Protein AF-A0A822F154-F1 (afdb_monomer)

Radius of gyration: 60.79 Å; Cα contacts (8 Å, |Δi|>4): 20; chains: 1; bounding box: 133×65×175 Å

pLDDT: mean 83.1, std 14.73, range [40.53, 97.94]

Structure (mmCIF, N/CA/C/O backbone):
data_AF-A0A822F154-F1
#
_entry.id   AF-A0A822F154-F1
#
loop_
_atom_site.group_PDB
_atom_site.id
_atom_site.type_symbol
_atom_site.label_atom_id
_atom_site.label_alt_id
_atom_site.label_comp_id
_atom_site.label_asym_id
_atom_site.label_entity_id
_atom_site.label_seq_id
_atom_site.pdbx_PDB_ins_code
_atom_site.Cartn_x
_atom_site.Cartn_y
_atom_site.Cartn_z
_atom_site.occupancy
_atom_site.B_iso_or_equiv
_atom_site.auth_seq_id
_atom_site.auth_comp_id
_atom_site.auth_asym_id
_atom_site.auth_atom_id
_atom_site.pdbx_PDB_model_num
ATOM 1 N N . LEU A 1 1 ? -43.185 -22.401 111.621 1.00 41.81 1 LEU A N 1
ATOM 2 C CA . LEU A 1 1 ? -41.982 -22.394 110.762 1.00 41.81 1 LEU A CA 1
ATOM 3 C C . LEU A 1 1 ? -42.394 -22.780 109.352 1.00 41.81 1 LEU A C 1
ATOM 5 O O . LEU A 1 1 ? -42.512 -23.960 109.103 1.00 41.81 1 LEU A O 1
ATOM 9 N N . PHE A 1 2 ? -42.690 -21.801 108.500 1.00 40.53 2 PHE A N 1
ATOM 10 C CA . PHE A 1 2 ? -42.371 -21.787 107.066 1.00 40.53 2 PHE A CA 1
ATOM 11 C C . PHE A 1 2 ? -42.599 -20.345 106.608 1.00 40.53 2 PHE A C 1
ATOM 13 O O . PHE A 1 2 ? -43.689 -19.941 106.223 1.00 40.53 2 PHE A O 1
ATOM 20 N N . SER A 1 3 ? -41.552 -19.538 106.777 1.00 43.94 3 SER A N 1
ATOM 21 C CA . SER A 1 3 ? -41.406 -18.275 106.066 1.00 43.94 3 SER A CA 1
ATOM 22 C C . SER A 1 3 ? -41.217 -18.616 104.593 1.00 43.94 3 SER A C 1
ATOM 24 O O . SER A 1 3 ? -40.256 -19.313 104.272 1.00 43.94 3 SER A O 1
ATOM 26 N N . HIS A 1 4 ? -42.108 -18.163 103.715 1.00 43.75 4 HIS A N 1
ATOM 27 C CA . HIS A 1 4 ? -41.813 -17.981 102.294 1.00 43.75 4 HIS A CA 1
ATOM 28 C C . HIS A 1 4 ? -42.331 -16.605 101.883 1.00 43.75 4 HIS A C 1
ATOM 30 O O . HIS A 1 4 ? -43.453 -16.441 101.424 1.00 43.75 4 HIS A O 1
ATOM 36 N N . ASN A 1 5 ? -41.485 -15.611 102.157 1.00 40.62 5 ASN A N 1
ATOM 37 C CA . ASN A 1 5 ? -41.241 -14.434 101.334 1.00 40.62 5 ASN A CA 1
ATOM 38 C C . ASN A 1 5 ? -42.419 -13.976 100.463 1.00 40.62 5 ASN A C 1
ATOM 40 O O . ASN A 1 5 ? -42.553 -14.394 99.314 1.00 40.62 5 ASN A O 1
ATOM 44 N N . ASN A 1 6 ? -43.159 -12.992 100.982 1.00 48.34 6 ASN A N 1
ATOM 45 C CA . ASN A 1 6 ? -43.811 -11.960 100.180 1.00 48.34 6 ASN A CA 1
ATOM 46 C C . ASN A 1 6 ? -42.746 -11.255 99.320 1.00 48.34 6 ASN A C 1
ATOM 48 O O . ASN A 1 6 ? -42.279 -10.159 99.626 1.00 48.34 6 ASN A O 1
ATOM 52 N N . LYS A 1 7 ? -42.319 -11.893 98.232 1.00 48.47 7 LYS A N 1
ATOM 53 C CA . LYS A 1 7 ? -41.809 -11.154 97.090 1.00 48.47 7 LYS A CA 1
ATOM 54 C C . LYS A 1 7 ? -43.055 -10.561 96.455 1.00 48.47 7 LYS A C 1
ATOM 56 O O . LYS A 1 7 ? -43.806 -11.278 95.803 1.00 48.47 7 LYS A O 1
ATOM 61 N N . ASN A 1 8 ? -43.297 -9.276 96.709 1.00 53.81 8 ASN A N 1
ATOM 62 C CA . ASN A 1 8 ? -44.158 -8.456 95.866 1.00 53.81 8 ASN A CA 1
ATOM 63 C C . ASN A 1 8 ? -43.606 -8.555 94.441 1.00 53.81 8 ASN A C 1
ATOM 65 O O . ASN A 1 8 ? -42.758 -7.765 94.028 1.00 53.81 8 ASN A O 1
ATOM 69 N N . TYR A 1 9 ? -44.035 -9.574 93.705 1.00 57.22 9 TYR A N 1
ATOM 70 C CA . TYR A 1 9 ? -43.868 -9.621 92.272 1.00 57.22 9 TYR A CA 1
ATOM 71 C C . TYR A 1 9 ? -44.869 -8.608 91.735 1.00 57.22 9 TYR A C 1
ATOM 73 O O . TYR A 1 9 ? -46.034 -8.925 91.515 1.00 57.22 9 TYR A O 1
ATOM 81 N N . SER A 1 10 ? -44.423 -7.353 91.627 1.00 62.72 10 SER A N 1
ATOM 82 C CA . SER A 1 10 ? -45.129 -6.338 90.855 1.00 62.72 10 SER A CA 1
ATOM 83 C C . SER A 1 10 ? -45.385 -6.945 89.483 1.00 62.72 10 SER A C 1
ATOM 85 O O . SER A 1 10 ? -44.436 -7.252 88.759 1.00 62.72 10 SER A O 1
ATOM 87 N N . LEU A 1 11 ? -46.654 -7.193 89.164 1.00 68.31 11 LEU A N 1
ATOM 88 C CA . LEU A 1 11 ? -47.032 -7.681 87.847 1.00 68.31 11 LEU A CA 1
ATOM 89 C C . LEU A 1 11 ? -46.533 -6.652 86.829 1.00 68.31 11 LEU A C 1
ATOM 91 O O . LEU A 1 11 ? -46.903 -5.482 86.898 1.00 68.31 11 LEU A O 1
ATOM 95 N N . TYR A 1 12 ? -45.657 -7.090 85.920 1.00 70.81 12 TYR A N 1
ATOM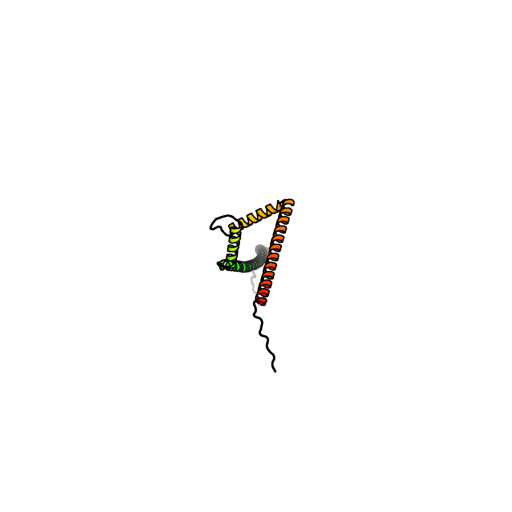 96 C CA . TYR A 1 12 ? -45.084 -6.238 84.870 1.00 70.81 12 TYR A CA 1
ATOM 97 C C . TYR A 1 12 ? -46.163 -5.637 83.959 1.00 70.81 12 TYR A C 1
ATOM 99 O O . TYR A 1 12 ? -45.962 -4.570 83.391 1.00 70.81 12 TYR A O 1
ATOM 107 N N . PHE A 1 13 ? -47.318 -6.300 83.868 1.00 74.31 13 PHE A N 1
ATOM 108 C CA . PHE A 1 13 ? -48.482 -5.852 83.119 1.00 74.31 13 PHE A CA 1
ATOM 109 C C . PHE A 1 13 ? -49.684 -5.749 84.057 1.00 74.31 13 PHE A C 1
ATOM 111 O O . PHE A 1 13 ? -50.029 -6.702 84.755 1.00 74.31 13 PHE A O 1
ATOM 118 N N . THR A 1 14 ? -50.311 -4.578 84.085 1.00 81.69 14 THR A N 1
ATOM 119 C CA . THR A 1 14 ? -51.490 -4.262 84.907 1.00 81.69 14 THR A CA 1
ATOM 120 C C . THR A 1 14 ? -52.766 -4.211 84.068 1.00 81.69 14 THR A C 1
ATOM 122 O O . THR A 1 14 ? -53.859 -4.403 84.597 1.00 81.69 14 THR A O 1
ATOM 125 N N . LYS A 1 15 ? -52.633 -3.969 82.757 1.00 79.88 15 LYS A N 1
ATOM 126 C CA . LYS A 1 15 ? -53.718 -4.008 81.773 1.00 79.88 15 LYS A CA 1
ATOM 127 C C . LYS A 1 15 ? -53.311 -4.899 80.596 1.00 79.88 15 LYS A C 1
ATOM 129 O O . LYS A 1 15 ? -52.166 -4.806 80.158 1.00 79.88 15 LYS A O 1
ATOM 134 N N . PRO A 1 16 ? -54.227 -5.717 80.053 1.00 76.06 16 PRO A N 1
ATOM 135 C CA . PRO A 1 16 ? -53.924 -6.609 78.931 1.00 76.06 16 PRO A CA 1
ATOM 136 C C . PRO A 1 16 ? -53.490 -5.864 77.652 1.00 76.06 16 PRO A C 1
ATOM 138 O O . PRO A 1 16 ? -52.750 -6.422 76.852 1.00 76.06 16 PRO A O 1
ATOM 141 N N . GLU A 1 17 ? -53.883 -4.598 77.493 1.00 83.06 17 GLU A N 1
ATOM 142 C CA . GLU A 1 17 ? -53.553 -3.738 76.341 1.00 83.06 17 GLU A CA 1
ATOM 143 C C . GLU A 1 17 ? -52.055 -3.381 76.257 1.00 83.06 17 GLU A C 1
ATOM 145 O O . GLU A 1 17 ? -51.510 -3.256 75.167 1.00 83.06 17 GLU A O 1
ATOM 150 N N . GLN A 1 18 ? -51.348 -3.323 77.393 1.00 86.31 18 GLN A N 1
ATOM 151 C CA . GLN A 1 18 ? -49.953 -2.859 77.461 1.00 86.31 18 GLN A CA 1
ATOM 152 C C . GLN A 1 18 ? -48.978 -3.719 76.648 1.00 86.31 18 GLN A C 1
ATOM 154 O O . GLN A 1 18 ? -47.980 -3.215 76.144 1.00 86.31 18 GLN A O 1
ATOM 159 N N . LEU A 1 19 ? -49.239 -5.023 76.533 1.00 86.12 19 LEU A N 1
ATOM 160 C CA . LEU A 1 19 ? -48.406 -5.917 75.730 1.00 86.12 19 LEU A CA 1
ATOM 161 C C . LEU A 1 19 ? -48.655 -5.719 74.230 1.00 86.12 19 LEU A C 1
ATOM 163 O O . LEU A 1 19 ? -47.715 -5.796 73.442 1.00 86.12 19 LEU A O 1
ATOM 167 N N . LEU A 1 20 ? -49.908 -5.458 73.850 1.00 87.62 20 LEU A N 1
ATOM 168 C CA . LEU A 1 20 ? -50.291 -5.215 72.463 1.00 87.62 20 LEU A CA 1
ATOM 169 C C . LEU A 1 20 ? -49.726 -3.879 71.971 1.00 87.62 20 LEU A C 1
ATOM 171 O O . LEU A 1 20 ? -49.198 -3.827 70.867 1.00 87.62 20 LEU A O 1
ATOM 175 N N . ASP A 1 21 ? -49.740 -2.843 72.811 1.00 87.56 21 ASP A N 1
ATOM 176 C CA . ASP A 1 21 ? -49.135 -1.542 72.502 1.00 87.56 21 ASP A CA 1
ATOM 177 C C . ASP A 1 21 ? -47.619 -1.664 72.279 1.00 87.56 21 ASP A C 1
ATOM 179 O O . ASP A 1 21 ? -47.088 -1.119 71.315 1.00 87.56 21 ASP A O 1
ATOM 183 N N . ILE A 1 22 ? -46.919 -2.445 73.115 1.00 87.00 22 ILE A N 1
ATOM 184 C CA . ILE A 1 22 ? -45.478 -2.711 72.951 1.00 87.00 22 ILE A CA 1
ATOM 185 C C . ILE A 1 22 ? -45.203 -3.496 71.663 1.00 87.00 22 ILE A C 1
ATOM 187 O O . ILE A 1 22 ? -44.224 -3.213 70.974 1.00 87.00 22 ILE A O 1
ATOM 191 N N . PHE A 1 23 ? -46.040 -4.484 71.330 1.00 88.38 23 PHE A N 1
ATOM 192 C CA . PHE A 1 23 ? -45.919 -5.222 70.071 1.00 88.38 23 PHE A CA 1
ATOM 193 C C . PHE A 1 23 ? -46.171 -4.324 68.862 1.00 88.38 23 PHE A C 1
ATOM 195 O O . PHE A 1 23 ? -45.410 -4.396 67.905 1.00 88.38 23 PHE A O 1
ATOM 202 N N . THR A 1 24 ? -47.168 -3.445 68.937 1.00 89.31 24 THR A N 1
ATOM 203 C CA . THR A 1 24 ? -47.500 -2.492 67.870 1.00 89.31 24 THR A CA 1
ATOM 204 C C . THR A 1 24 ? -46.367 -1.481 67.680 1.00 89.31 24 THR A C 1
ATOM 206 O O . THR A 1 24 ? -45.918 -1.271 66.563 1.00 89.31 24 THR A O 1
ATOM 209 N N . GLU A 1 25 ? -45.799 -0.932 68.761 1.00 90.69 25 GLU A N 1
ATOM 210 C CA . GLU A 1 25 ? -44.637 -0.032 68.679 1.00 90.69 25 GLU A CA 1
ATOM 211 C C . GLU A 1 25 ? -43.385 -0.751 68.134 1.00 90.69 25 GLU A C 1
ATOM 213 O O . GLU A 1 25 ? -42.558 -0.158 67.433 1.00 90.69 25 GLU A O 1
ATOM 218 N N . MET A 1 26 ? -43.220 -2.038 68.454 1.00 92.88 26 MET A N 1
ATOM 219 C CA . MET A 1 26 ? -42.147 -2.867 67.904 1.00 92.88 26 MET A CA 1
ATOM 220 C C . MET A 1 26 ? -42.369 -3.153 66.415 1.00 92.88 26 MET A C 1
ATOM 222 O O . MET A 1 26 ? -41.411 -3.134 65.640 1.00 92.88 26 MET A O 1
ATOM 226 N N . GLU A 1 27 ? -43.610 -3.395 66.003 1.00 91.38 27 GLU A N 1
ATOM 227 C CA . GLU A 1 27 ? -44.008 -3.607 64.612 1.00 91.38 27 GLU A CA 1
ATOM 228 C C . GLU A 1 27 ? -43.794 -2.332 63.786 1.00 91.38 27 GLU A C 1
ATOM 230 O O . GLU A 1 27 ? -43.062 -2.373 62.795 1.00 91.38 27 GLU A O 1
ATOM 235 N N . ASP A 1 28 ? -44.260 -1.182 64.281 1.00 92.00 28 ASP A N 1
ATOM 236 C CA . ASP A 1 28 ? -44.070 0.144 63.679 1.00 92.00 28 ASP A CA 1
ATOM 237 C C . ASP A 1 28 ? -42.589 0.485 63.441 1.00 92.00 28 ASP A C 1
ATOM 239 O O . ASP A 1 28 ? -42.250 1.207 62.502 1.00 92.00 28 ASP A O 1
ATOM 243 N N . LYS A 1 29 ? -41.676 -0.025 64.278 1.00 90.12 29 LYS A N 1
ATOM 244 C CA . LYS A 1 29 ? -40.225 0.196 64.131 1.00 90.12 29 LYS A CA 1
ATOM 245 C C . LYS A 1 29 ? -39.524 -0.872 63.297 1.00 90.12 29 LYS A C 1
ATOM 247 O O . LYS A 1 29 ? -38.539 -0.564 62.624 1.00 90.12 29 LYS A O 1
ATOM 252 N N . SER A 1 30 ? -39.965 -2.123 63.369 1.00 90.94 30 SER A N 1
ATOM 253 C CA . SER A 1 30 ? -39.276 -3.249 62.730 1.00 90.94 30 SER A CA 1
ATOM 254 C C . SER A 1 30 ? -39.652 -3.408 61.260 1.00 90.94 30 SER A C 1
ATOM 256 O O . SER A 1 30 ? -38.754 -3.625 60.445 1.00 90.94 30 SER A O 1
ATOM 258 N N . LEU A 1 31 ? -40.925 -3.227 60.893 1.00 94.12 31 LEU A N 1
ATOM 259 C CA . LEU A 1 31 ? -41.387 -3.390 59.512 1.00 94.12 31 LEU A CA 1
ATOM 260 C C . LEU A 1 31 ? -40.682 -2.426 58.538 1.00 94.12 31 LEU A C 1
ATOM 262 O O . LEU A 1 31 ? -40.096 -2.900 57.562 1.00 94.12 31 LEU A O 1
ATOM 266 N N . PRO A 1 32 ? -40.596 -1.108 58.824 1.00 94.69 32 PRO A N 1
ATOM 267 C CA . PRO A 1 32 ? -39.913 -0.169 57.931 1.00 94.69 32 PRO A CA 1
ATOM 268 C C . PRO A 1 32 ? -38.411 -0.444 57.807 1.00 94.69 32 PRO A C 1
ATOM 270 O O . PRO A 1 32 ? -37.791 -0.123 56.793 1.00 94.69 32 PRO A O 1
ATOM 273 N N . LEU A 1 33 ? -37.795 -1.038 58.838 1.00 95.50 33 LEU A N 1
ATOM 274 C CA . LEU A 1 33 ? -36.391 -1.437 58.791 1.00 95.50 33 LEU A CA 1
ATOM 275 C C . LEU A 1 33 ? -36.189 -2.623 57.841 1.00 95.50 33 LEU A C 1
ATOM 277 O O . LEU A 1 33 ? -35.231 -2.618 57.063 1.00 95.50 33 LEU A O 1
ATOM 281 N N . VAL A 1 34 ? -37.099 -3.604 57.868 1.00 95.81 34 VAL A N 1
ATOM 282 C CA . VAL A 1 34 ? -37.097 -4.727 56.922 1.00 95.81 34 VAL A CA 1
ATOM 283 C C . VAL A 1 34 ? -37.268 -4.208 55.497 1.00 95.81 34 VAL A C 1
ATOM 285 O O . VAL A 1 34 ? -36.422 -4.506 54.654 1.00 95.81 34 VAL A O 1
ATOM 288 N N . GLU A 1 35 ? -38.265 -3.359 55.246 1.00 94.69 35 GLU A N 1
ATOM 289 C CA . GLU A 1 35 ? -38.501 -2.757 53.926 1.00 94.69 35 GLU A CA 1
ATOM 290 C C . GLU A 1 35 ? -37.282 -1.970 53.432 1.00 94.69 35 GLU A C 1
ATOM 292 O O . GLU A 1 35 ? -36.827 -2.151 52.302 1.00 94.69 35 GLU A O 1
ATOM 297 N N . LYS A 1 36 ? -36.677 -1.147 54.297 1.00 95.38 36 LYS A N 1
ATOM 298 C CA . LYS A 1 36 ? -35.475 -0.382 53.950 1.00 95.38 36 LYS A CA 1
ATOM 299 C C . LYS A 1 36 ? -34.281 -1.286 53.644 1.00 95.38 36 LYS A C 1
ATOM 301 O O . LYS A 1 36 ? -33.512 -0.980 52.731 1.00 95.38 36 LYS A O 1
ATOM 306 N N . SER A 1 37 ? -34.101 -2.373 54.395 1.00 95.56 37 SER A N 1
ATOM 307 C CA . SER A 1 37 ? -33.017 -3.329 54.145 1.00 95.56 37 SER A CA 1
ATOM 308 C C . SER A 1 37 ? -33.201 -4.069 52.817 1.00 95.56 37 SER A C 1
ATOM 310 O O . SER A 1 37 ? -32.238 -4.181 52.061 1.00 95.56 37 SER A O 1
ATOM 312 N N . GLN A 1 38 ? -34.432 -4.467 52.481 1.00 96.25 38 GLN A N 1
ATOM 313 C CA . GLN A 1 38 ? -34.764 -5.085 51.195 1.00 96.25 38 GLN A CA 1
ATOM 314 C C . GLN A 1 38 ? -34.540 -4.108 50.040 1.00 96.25 38 GLN A C 1
ATOM 316 O O . GLN A 1 38 ? -33.805 -4.422 49.109 1.00 96.25 38 GLN A O 1
ATOM 321 N N . TYR A 1 39 ? -35.059 -2.884 50.151 1.00 97.00 39 TYR A N 1
ATOM 322 C CA . TYR A 1 39 ? -34.847 -1.832 49.158 1.00 97.00 39 TYR A CA 1
ATOM 323 C C . TYR A 1 39 ? -33.357 -1.536 48.930 1.00 97.00 39 TYR A C 1
ATOM 325 O O . TYR A 1 39 ? -32.901 -1.392 47.796 1.00 97.00 39 TYR A O 1
ATOM 333 N N . THR A 1 40 ? -32.568 -1.481 50.008 1.00 95.69 40 THR A N 1
ATOM 334 C CA . THR A 1 40 ? -31.116 -1.270 49.907 1.00 95.69 40 THR A CA 1
ATOM 335 C C . THR A 1 40 ? -30.424 -2.459 49.235 1.00 95.69 40 THR A C 1
ATOM 337 O O . THR A 1 40 ? -29.529 -2.247 48.419 1.00 95.69 40 THR A O 1
ATOM 340 N N . SER A 1 41 ? -30.856 -3.691 49.525 1.00 96.62 41 SER A N 1
ATOM 341 C CA . SER A 1 41 ? -30.362 -4.901 48.857 1.00 96.62 41 SER A CA 1
ATOM 342 C C . SER A 1 41 ? -30.639 -4.865 47.354 1.00 96.62 41 SER A C 1
ATOM 344 O O . SER A 1 41 ? -29.727 -5.076 46.565 1.00 96.62 41 SER A O 1
ATOM 346 N N . GLU A 1 42 ? -31.854 -4.505 46.939 1.00 96.94 42 GLU A N 1
ATOM 347 C CA . GLU A 1 42 ? -32.203 -4.406 45.517 1.00 96.94 42 GLU A CA 1
ATOM 348 C C . GLU A 1 42 ? -31.379 -3.342 44.780 1.00 96.94 42 GLU A C 1
ATOM 350 O O . GLU A 1 42 ? -31.011 -3.522 43.617 1.00 96.94 42 GLU A O 1
ATOM 355 N N . ILE A 1 43 ? -31.087 -2.211 45.433 1.00 97.31 43 ILE A N 1
ATOM 356 C CA . ILE A 1 43 ? -30.193 -1.194 44.866 1.00 97.31 43 ILE A CA 1
ATOM 357 C C . ILE A 1 43 ? -28.781 -1.755 44.711 1.00 97.31 43 ILE A C 1
ATOM 359 O O . ILE A 1 43 ? -28.165 -1.549 43.666 1.00 97.31 43 ILE A O 1
ATOM 363 N N . LEU A 1 44 ? -28.269 -2.453 45.726 1.00 97.81 44 LEU A N 1
ATOM 364 C CA . LEU A 1 44 ? -26.945 -3.068 45.668 1.00 97.81 44 LEU A CA 1
ATOM 365 C C . LEU A 1 44 ? -26.849 -4.076 44.520 1.00 97.81 44 LEU A C 1
ATOM 367 O O . LEU A 1 44 ? -25.882 -4.020 43.763 1.00 97.81 44 LEU A O 1
ATOM 371 N N . ASP A 1 45 ? -27.870 -4.908 44.320 1.00 97.38 45 ASP A N 1
ATOM 372 C CA . ASP A 1 45 ? -27.916 -5.872 43.217 1.00 97.38 45 ASP A CA 1
ATOM 373 C C . ASP A 1 45 ? -27.918 -5.173 41.848 1.00 97.38 45 ASP A C 1
ATOM 375 O O . ASP A 1 45 ? -27.184 -5.566 40.936 1.00 97.38 45 ASP A O 1
ATOM 379 N N . LYS A 1 46 ? -28.674 -4.075 41.704 1.00 97.19 46 LYS A N 1
ATOM 380 C CA . LYS A 1 46 ? -28.667 -3.250 40.482 1.00 97.19 46 LYS A CA 1
ATOM 381 C C . LYS A 1 46 ? -27.297 -2.625 40.223 1.00 97.19 46 LYS A C 1
ATOM 383 O O . LYS A 1 46 ? -26.820 -2.649 39.087 1.00 97.19 46 LYS A O 1
ATOM 388 N N . ILE A 1 47 ? -26.652 -2.084 41.257 1.00 97.50 47 ILE A N 1
ATOM 389 C CA . ILE A 1 47 ? -25.304 -1.510 41.150 1.00 97.50 47 ILE A CA 1
ATOM 390 C C . ILE A 1 47 ? -24.312 -2.597 40.737 1.00 97.50 47 ILE A C 1
ATOM 392 O O . ILE A 1 47 ? -23.545 -2.391 39.801 1.00 97.50 47 ILE A O 1
ATOM 396 N N . HIS A 1 48 ? -24.363 -3.768 41.371 1.00 97.94 48 HIS A N 1
ATOM 397 C CA . HIS A 1 48 ? -23.479 -4.884 41.054 1.00 97.94 48 HIS A CA 1
ATOM 398 C C . HIS A 1 48 ? -23.666 -5.366 39.611 1.00 97.94 48 HIS A C 1
ATOM 400 O O . HIS A 1 48 ? -22.690 -5.585 38.895 1.00 97.94 48 HIS A O 1
ATOM 406 N N . SER A 1 49 ? -24.914 -5.486 39.150 1.00 97.38 49 SER A N 1
ATOM 407 C CA . SER A 1 49 ? -25.205 -5.818 37.754 1.00 97.38 49 SER A CA 1
ATOM 408 C C . SER A 1 49 ? -24.668 -4.757 36.794 1.00 97.38 49 SER A C 1
ATOM 410 O O . SER A 1 49 ? -24.129 -5.109 35.749 1.00 97.38 49 SER A O 1
ATOM 412 N N . THR A 1 50 ? -24.792 -3.473 37.138 1.00 97.75 50 THR A N 1
ATOM 413 C CA . THR A 1 50 ? -24.296 -2.375 36.296 1.00 97.75 50 THR A CA 1
ATOM 414 C C . THR A 1 50 ? -22.775 -2.414 36.198 1.00 97.75 50 THR A C 1
ATOM 416 O O . THR A 1 50 ? -22.240 -2.363 35.098 1.00 97.75 50 THR A O 1
ATOM 419 N N . ILE A 1 51 ? -22.083 -2.588 37.328 1.00 97.56 51 ILE A N 1
ATOM 420 C CA . ILE A 1 51 ? -20.621 -2.719 37.375 1.00 97.56 51 ILE A CA 1
ATOM 421 C C . ILE A 1 51 ? -20.159 -3.903 36.526 1.00 97.56 51 ILE A C 1
ATOM 423 O O . ILE A 1 51 ? -19.243 -3.748 35.724 1.00 97.56 51 ILE A O 1
ATOM 427 N N . ASN A 1 52 ? -20.800 -5.0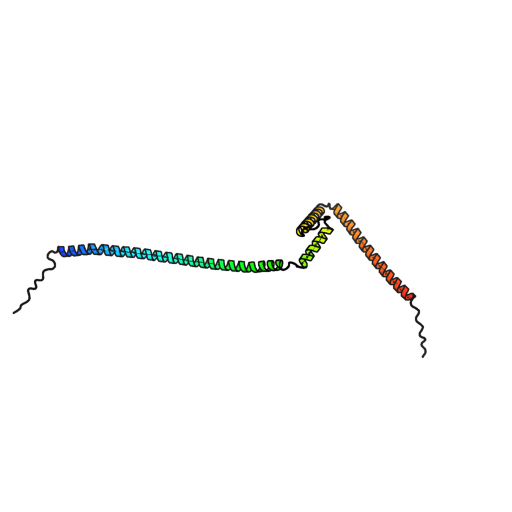65 36.662 1.00 97.69 52 ASN A N 1
ATOM 428 C CA . ASN A 1 52 ? -20.447 -6.242 35.872 1.00 97.69 52 ASN A CA 1
ATOM 429 C C . ASN A 1 52 ? -20.605 -5.986 34.371 1.00 97.69 52 ASN A C 1
ATOM 431 O O . ASN A 1 52 ? -19.694 -6.301 33.610 1.00 97.69 52 ASN A O 1
ATOM 435 N N . ASN A 1 53 ? -21.718 -5.376 33.957 1.00 97.62 53 ASN A N 1
ATOM 436 C CA . ASN A 1 53 ? -21.946 -5.038 32.554 1.00 97.62 53 ASN A CA 1
ATOM 437 C C . ASN A 1 53 ? -20.880 -4.058 32.044 1.00 97.62 53 ASN A C 1
ATOM 439 O O . ASN A 1 53 ? -20.259 -4.312 31.013 1.00 97.62 53 ASN A O 1
ATOM 443 N N . THR A 1 54 ? -20.582 -3.002 32.805 1.00 97.12 54 THR A N 1
ATOM 444 C CA . THR A 1 54 ? -19.531 -2.039 32.451 1.00 97.12 54 THR A CA 1
ATOM 445 C C . THR A 1 54 ? -18.158 -2.703 32.347 1.00 97.12 54 THR A C 1
ATOM 447 O O . THR A 1 54 ? -17.433 -2.433 31.398 1.00 97.12 54 THR A O 1
ATOM 450 N N . ILE A 1 55 ? -17.801 -3.612 33.260 1.00 97.50 55 ILE A N 1
ATOM 451 C CA . ILE A 1 55 ? -16.538 -4.364 33.180 1.00 97.50 55 ILE A CA 1
ATOM 452 C C . ILE A 1 55 ? -16.500 -5.219 31.909 1.00 97.50 55 ILE A C 1
ATOM 454 O O . ILE A 1 55 ? -15.472 -5.268 31.238 1.00 97.50 55 ILE A O 1
ATOM 458 N N . THR A 1 56 ? -17.599 -5.892 31.555 1.00 97.19 56 THR A N 1
ATOM 459 C CA . THR A 1 56 ? -17.642 -6.706 30.330 1.00 97.19 56 THR A CA 1
ATOM 460 C C . THR A 1 56 ? -17.519 -5.863 29.063 1.00 97.19 56 THR A C 1
ATOM 462 O O . THR A 1 56 ? -16.785 -6.253 28.158 1.00 97.19 56 THR A O 1
ATOM 465 N N . GLU A 1 57 ? -18.167 -4.697 29.015 1.00 97.56 57 GLU A N 1
ATOM 466 C CA . GLU A 1 57 ? -18.066 -3.750 27.898 1.00 97.56 57 GLU A CA 1
ATOM 467 C C . GLU A 1 57 ? -16.644 -3.192 27.779 1.00 97.56 57 GLU A C 1
ATOM 469 O O . GLU A 1 57 ? -16.049 -3.236 26.706 1.00 97.56 57 GLU A O 1
ATOM 474 N N . GLN A 1 58 ? -16.054 -2.765 28.897 1.00 96.25 58 GLN A N 1
ATOM 475 C CA . GLN A 1 58 ? -14.680 -2.264 28.936 1.00 96.25 58 GLN A CA 1
ATOM 476 C C . GLN A 1 58 ? -13.664 -3.327 28.514 1.00 96.25 58 GLN A C 1
ATOM 478 O O . GLN A 1 58 ? -12.757 -3.034 27.740 1.00 96.25 58 GLN A O 1
ATOM 483 N N . ASN A 1 59 ? -13.812 -4.571 28.977 1.00 96.88 59 ASN A N 1
ATOM 484 C CA . ASN A 1 59 ? -12.934 -5.664 28.560 1.00 96.88 59 ASN A CA 1
ATOM 485 C C . ASN A 1 59 ? -13.044 -5.926 27.052 1.00 96.88 59 ASN A C 1
ATOM 487 O O . ASN A 1 59 ? -12.024 -6.150 26.401 1.00 96.88 59 ASN A O 1
ATOM 491 N N . HIS A 1 60 ? -14.254 -5.848 26.491 1.00 97.31 60 HIS A N 1
ATOM 492 C CA . HIS A 1 60 ? -14.447 -5.959 25.050 1.00 97.31 60 HIS A CA 1
ATOM 493 C C . HIS A 1 60 ? -13.749 -4.809 24.302 1.00 97.31 60 HIS A C 1
ATOM 495 O O . HIS A 1 60 ? -13.076 -5.056 23.298 1.00 97.31 60 HIS A O 1
ATOM 501 N N . GLU A 1 61 ? -13.881 -3.564 24.761 1.00 97.31 61 GLU A N 1
ATOM 502 C CA . GLU A 1 61 ? -13.203 -2.416 24.143 1.00 97.31 61 GLU A CA 1
ATOM 503 C C . GLU A 1 61 ? -11.678 -2.560 24.189 1.00 97.31 61 GLU A C 1
ATOM 505 O O . GLU A 1 61 ? -11.009 -2.309 23.189 1.00 97.31 61 GLU A O 1
ATOM 510 N N . VAL A 1 62 ? -11.121 -3.023 25.311 1.00 97.31 62 VAL A N 1
ATOM 511 C CA . VAL A 1 62 ? -9.679 -3.284 25.446 1.00 97.31 62 VAL A CA 1
ATOM 512 C C . VAL A 1 62 ? -9.213 -4.339 24.443 1.00 97.31 62 VAL A C 1
ATOM 514 O O . VAL A 1 62 ? -8.185 -4.150 23.795 1.00 97.31 62 VAL A O 1
ATOM 517 N N . GLU A 1 63 ? -9.973 -5.421 24.264 1.00 97.44 63 GLU A N 1
ATOM 518 C CA . GLU A 1 63 ? -9.648 -6.465 23.287 1.00 97.44 63 GLU A CA 1
ATOM 519 C C . GLU A 1 63 ? -9.694 -5.931 21.844 1.00 97.44 63 GLU A C 1
ATOM 521 O O . GLU A 1 63 ? -8.795 -6.206 21.048 1.00 97.44 63 GLU A O 1
ATOM 526 N N . GLN A 1 64 ? -10.681 -5.090 21.514 1.00 97.00 64 GLN A N 1
ATOM 527 C CA . GLN A 1 64 ? -10.748 -4.430 20.205 1.00 97.00 64 GLN A CA 1
ATOM 528 C C . GLN A 1 64 ? -9.571 -3.477 19.972 1.00 97.00 64 GLN A C 1
ATOM 530 O O . GLN A 1 64 ? -8.994 -3.474 18.883 1.00 97.00 64 GLN A O 1
ATOM 535 N N . LEU A 1 65 ? -9.209 -2.674 20.974 1.00 97.50 65 LEU A N 1
ATOM 536 C CA . LEU A 1 65 ? -8.070 -1.761 20.888 1.00 97.50 65 LEU A CA 1
ATOM 537 C C . LEU A 1 65 ? -6.761 -2.527 20.697 1.00 97.50 65 LEU A C 1
ATOM 539 O O . LEU A 1 65 ? -5.934 -2.109 19.891 1.00 97.50 65 LEU A O 1
ATOM 543 N N . GLN A 1 66 ? -6.590 -3.667 21.370 1.00 97.50 66 GLN A N 1
ATOM 544 C CA . GLN A 1 66 ? -5.414 -4.514 21.183 1.00 97.50 66 GLN A CA 1
ATOM 545 C C . GLN A 1 66 ? -5.319 -5.031 19.741 1.00 97.50 66 GLN A C 1
ATOM 547 O O . GLN A 1 66 ? -4.268 -4.908 19.120 1.00 97.50 66 GLN A O 1
ATOM 552 N N . ILE A 1 67 ? -6.430 -5.510 19.170 1.00 97.19 67 ILE A N 1
ATOM 553 C CA . ILE A 1 67 ? -6.478 -5.943 17.764 1.00 97.19 67 ILE A CA 1
ATOM 554 C C . ILE A 1 67 ? -6.107 -4.792 16.817 1.00 97.19 67 ILE A C 1
ATOM 556 O O . ILE A 1 67 ? -5.374 -4.997 15.850 1.00 97.19 67 ILE A O 1
ATOM 560 N N . GLN A 1 68 ? -6.595 -3.576 17.075 1.00 97.50 68 GLN A N 1
ATOM 561 C CA . GLN A 1 68 ? -6.260 -2.406 16.257 1.00 97.50 68 GLN A CA 1
ATOM 562 C C . GLN A 1 68 ? -4.779 -2.030 16.353 1.00 97.50 68 GLN A C 1
ATOM 564 O O . GLN A 1 68 ? -4.183 -1.660 15.342 1.00 97.50 68 GLN A O 1
ATOM 569 N N . ILE A 1 69 ? -4.180 -2.127 17.543 1.00 97.38 69 ILE A N 1
ATOM 570 C CA . ILE A 1 69 ? -2.743 -1.908 17.736 1.00 97.38 69 ILE A CA 1
ATOM 571 C C . ILE A 1 69 ? -1.955 -2.920 16.907 1.00 97.38 69 ILE A C 1
ATOM 573 O O . ILE A 1 69 ? -1.110 -2.510 16.116 1.00 97.38 69 ILE A O 1
ATOM 577 N N . ASP A 1 70 ? -2.282 -4.208 17.012 1.00 97.38 70 ASP A N 1
ATOM 578 C CA . ASP A 1 70 ? -1.581 -5.270 16.285 1.00 97.38 70 ASP A CA 1
ATOM 579 C C . ASP A 1 70 ? -1.662 -5.054 14.759 1.00 97.38 70 ASP A C 1
ATOM 581 O O . ASP A 1 70 ? -0.663 -5.178 14.047 1.00 97.38 70 ASP A O 1
ATOM 585 N N . GLN A 1 71 ? -2.832 -4.644 14.254 1.00 96.69 71 GLN A N 1
ATOM 586 C CA . GLN A 1 71 ? -3.026 -4.291 12.842 1.00 96.69 71 GLN A CA 1
ATOM 587 C C . GLN A 1 71 ? -2.181 -3.085 12.416 1.00 96.69 71 GLN A C 1
ATOM 589 O O . GLN A 1 71 ? -1.564 -3.097 11.350 1.00 96.69 71 GLN A O 1
ATOM 594 N N . LEU A 1 72 ? -2.145 -2.025 13.228 1.00 96.38 72 LEU A N 1
ATOM 595 C CA . LEU A 1 72 ? -1.337 -0.842 12.937 1.00 96.38 72 LEU A CA 1
ATOM 596 C C . LEU A 1 72 ? 0.159 -1.163 12.972 1.00 96.38 72 LEU A C 1
ATOM 598 O O . LEU A 1 72 ? 0.899 -0.679 12.118 1.00 96.38 72 LEU A O 1
ATOM 602 N N . GLU A 1 73 ? 0.610 -1.995 13.908 1.00 97.00 73 GLU A N 1
ATOM 603 C CA . GLU A 1 73 ? 1.998 -2.452 13.965 1.00 97.00 73 GLU A CA 1
ATOM 604 C C . GLU A 1 73 ? 2.391 -3.255 12.721 1.00 97.00 73 GLU A C 1
ATOM 606 O O . GLU A 1 73 ? 3.496 -3.078 12.199 1.00 97.00 73 GLU A O 1
ATOM 611 N N . GLU A 1 74 ? 1.501 -4.113 12.215 1.00 95.94 74 GLU A N 1
ATOM 612 C CA . GLU A 1 74 ? 1.717 -4.847 10.966 1.00 95.94 74 GLU A CA 1
ATOM 613 C C . GLU A 1 74 ? 1.812 -3.896 9.763 1.00 95.94 74 GLU A C 1
ATOM 615 O O . GLU A 1 74 ? 2.747 -3.999 8.965 1.00 95.94 74 GLU A O 1
ATOM 620 N N . LEU A 1 75 ? 0.914 -2.911 9.671 1.00 95.31 75 LEU A N 1
ATOM 621 C CA . LEU A 1 75 ? 0.949 -1.894 8.615 1.00 95.31 75 LEU A CA 1
ATOM 622 C C . LEU A 1 75 ? 2.226 -1.047 8.664 1.00 95.31 75 LEU A C 1
ATOM 624 O O . LEU A 1 75 ? 2.820 -0.769 7.623 1.00 95.31 75 LEU A O 1
ATOM 628 N N . VAL A 1 76 ? 2.681 -0.662 9.858 1.00 94.38 76 VAL A N 1
ATOM 629 C CA . VAL A 1 76 ? 3.939 0.077 10.034 1.00 94.38 76 VAL A CA 1
ATOM 630 C C . VAL A 1 76 ? 5.130 -0.767 9.585 1.00 94.38 76 VAL A C 1
ATOM 632 O O . VAL A 1 76 ? 5.986 -0.262 8.860 1.00 94.38 76 VAL A O 1
ATOM 635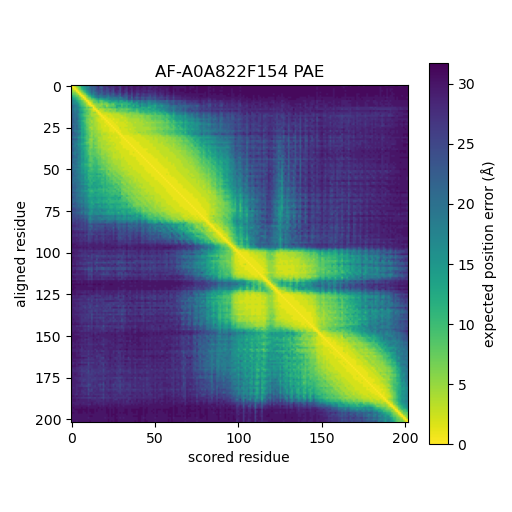 N N . LYS A 1 77 ? 5.186 -2.052 9.959 1.00 94.81 77 LYS A N 1
ATOM 636 C CA . LYS A 1 77 ? 6.243 -2.968 9.494 1.00 94.81 77 LYS A CA 1
ATOM 637 C C . LYS A 1 77 ? 6.251 -3.076 7.972 1.00 94.81 77 LYS A C 1
ATOM 639 O O . LYS 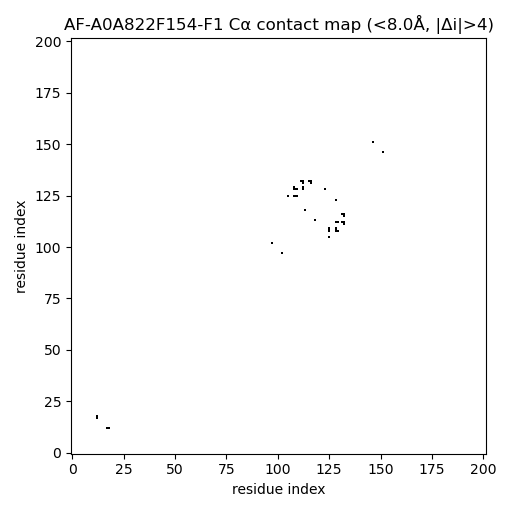A 1 77 ? 7.311 -2.938 7.366 1.00 94.81 77 LYS A O 1
ATOM 644 N N . TYR A 1 78 ? 5.079 -3.247 7.367 1.00 92.88 78 TYR A N 1
ATOM 645 C CA . TYR A 1 78 ? 4.927 -3.310 5.918 1.00 92.88 78 TYR A CA 1
ATOM 646 C C . TYR A 1 78 ? 5.413 -2.028 5.219 1.00 92.88 78 TYR A C 1
ATOM 648 O O . TYR A 1 78 ? 6.142 -2.098 4.229 1.00 92.88 78 TYR A O 1
ATOM 656 N N . GLU A 1 79 ? 5.058 -0.849 5.736 1.00 86.00 79 GLU A N 1
ATOM 657 C CA . GLU A 1 79 ? 5.514 0.431 5.179 1.00 86.00 79 GLU A CA 1
ATOM 658 C C . GLU A 1 79 ? 7.030 0.618 5.316 1.00 86.00 79 GLU A C 1
ATOM 660 O O . GLU A 1 79 ? 7.676 1.017 4.348 1.00 86.00 79 GLU A O 1
ATOM 665 N N . ILE A 1 80 ? 7.621 0.268 6.464 1.00 87.06 80 ILE A N 1
ATOM 666 C CA . ILE A 1 80 ? 9.078 0.329 6.666 1.00 87.06 80 ILE A CA 1
ATOM 667 C C . ILE A 1 80 ? 9.796 -0.606 5.682 1.00 87.0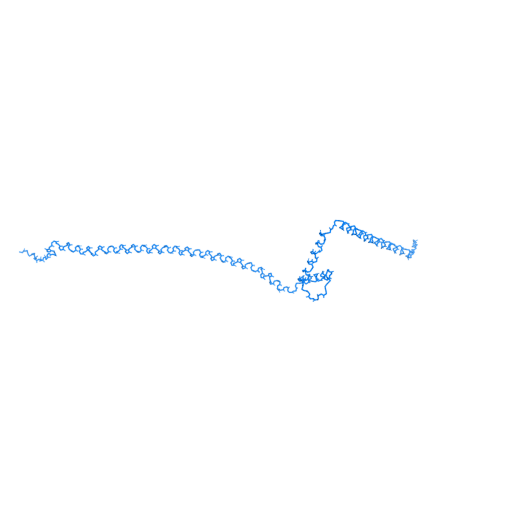6 80 ILE A C 1
ATOM 669 O O . ILE A 1 80 ? 10.758 -0.198 5.026 1.00 87.06 80 ILE A O 1
ATOM 673 N N . GLU A 1 81 ? 9.321 -1.845 5.530 1.00 86.69 81 GLU A N 1
ATOM 674 C CA . GLU A 1 81 ? 9.872 -2.798 4.560 1.00 86.69 81 GLU A CA 1
ATOM 675 C C . GLU A 1 81 ? 9.731 -2.308 3.115 1.00 86.69 81 GLU A C 1
ATOM 677 O O . GLU A 1 81 ? 10.616 -2.567 2.299 1.00 86.69 81 GLU A O 1
ATOM 682 N N . ARG A 1 82 ? 8.668 -1.561 2.788 1.00 83.50 82 ARG A N 1
ATOM 683 C CA . ARG A 1 82 ? 8.493 -0.936 1.468 1.00 83.50 82 ARG A CA 1
ATOM 684 C C . ARG A 1 82 ? 9.386 0.291 1.272 1.00 83.50 82 ARG A C 1
ATOM 686 O O . ARG A 1 82 ? 9.840 0.547 0.154 1.00 83.50 82 ARG A O 1
ATOM 693 N N . GLU A 1 83 ? 9.632 1.070 2.320 1.00 78.81 83 GLU A N 1
ATOM 694 C CA . GLU A 1 83 ? 10.439 2.289 2.246 1.00 78.81 83 GLU A CA 1
ATOM 695 C C . GLU A 1 83 ? 11.923 1.971 2.029 1.00 78.81 83 GLU A C 1
ATOM 697 O O . GLU A 1 83 ? 12.564 2.622 1.204 1.00 78.81 83 GLU A O 1
ATOM 702 N N . ILE A 1 84 ? 12.460 0.927 2.669 1.00 73.69 84 ILE A N 1
ATOM 703 C CA . ILE A 1 84 ? 13.884 0.556 2.583 1.00 73.69 84 ILE A CA 1
ATOM 704 C C . ILE A 1 84 ? 14.367 0.347 1.123 1.00 73.69 84 ILE A C 1
ATOM 706 O O . ILE A 1 84 ? 15.372 0.956 0.739 1.00 73.69 84 ILE A O 1
ATOM 710 N N . PRO A 1 85 ? 13.691 -0.437 0.256 1.00 70.69 85 PRO A N 1
ATOM 711 C CA . PRO A 1 85 ? 14.033 -0.552 -1.164 1.00 70.69 85 PRO A CA 1
ATOM 712 C C . PRO A 1 85 ? 13.950 0.778 -1.920 1.00 70.69 85 PRO A C 1
ATOM 714 O O . PRO A 1 85 ? 14.827 1.092 -2.728 1.00 70.69 85 PRO A O 1
ATOM 717 N N . CYS A 1 86 ? 12.920 1.585 -1.657 1.00 69.69 86 CYS A N 1
ATOM 718 C CA . CYS A 1 86 ? 12.755 2.898 -2.281 1.00 69.69 86 CYS A CA 1
ATOM 719 C C . CYS A 1 86 ? 13.879 3.857 -1.877 1.00 69.69 86 CYS A C 1
ATOM 721 O O . CYS A 1 86 ? 14.406 4.588 -2.710 1.00 69.69 86 CYS A O 1
ATOM 723 N N . GLN A 1 87 ? 14.304 3.837 -0.620 1.00 67.44 87 GLN A N 1
ATOM 724 C CA . GLN A 1 87 ? 15.386 4.686 -0.141 1.00 67.44 87 GLN A CA 1
ATOM 725 C C . GLN A 1 87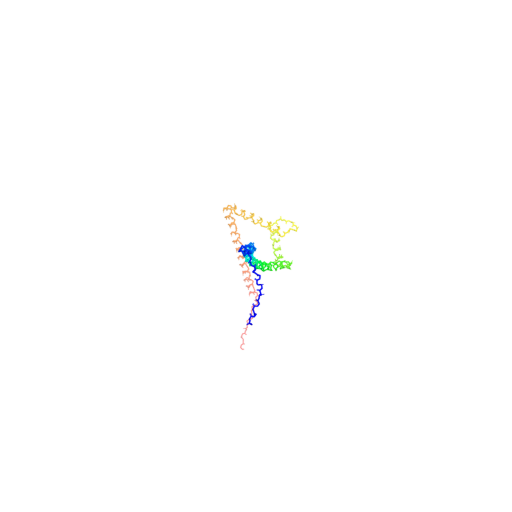 ? 16.737 4.206 -0.669 1.00 67.44 87 GLN A C 1
ATOM 727 O O . GLN A 1 87 ? 17.533 5.028 -1.111 1.00 67.44 87 GLN A O 1
ATOM 732 N N . ASN A 1 88 ? 16.969 2.893 -0.734 1.00 63.75 88 ASN A N 1
ATOM 733 C CA . ASN A 1 88 ? 18.177 2.318 -1.329 1.00 63.75 88 ASN A CA 1
ATOM 734 C C . ASN A 1 88 ? 18.298 2.638 -2.823 1.00 63.75 88 ASN A C 1
ATOM 736 O O . ASN A 1 88 ? 19.370 3.039 -3.274 1.00 63.75 88 ASN A O 1
ATOM 740 N N . THR A 1 89 ? 17.207 2.532 -3.585 1.00 63.91 89 THR A N 1
ATOM 741 C CA . THR A 1 89 ? 17.189 2.962 -4.992 1.00 63.91 89 THR A CA 1
ATOM 742 C C . THR A 1 89 ? 17.424 4.467 -5.110 1.00 63.91 89 THR A C 1
ATOM 744 O O . THR A 1 89 ? 18.274 4.890 -5.887 1.00 63.91 89 THR A O 1
ATOM 747 N N . LEU A 1 90 ? 16.773 5.298 -4.291 1.00 63.38 90 LEU A N 1
ATOM 748 C CA . LEU A 1 90 ? 16.975 6.751 -4.303 1.00 63.38 90 LEU A CA 1
ATOM 749 C C . LEU A 1 90 ? 18.411 7.161 -3.926 1.00 63.38 90 LEU A C 1
ATOM 751 O O . LEU A 1 90 ? 18.949 8.117 -4.486 1.00 63.38 90 LEU A O 1
ATOM 755 N N . ILE A 1 91 ? 19.036 6.457 -2.978 1.00 62.25 91 ILE A N 1
ATOM 756 C CA . ILE A 1 91 ? 20.434 6.647 -2.568 1.00 62.25 91 ILE A CA 1
ATOM 757 C C . ILE A 1 91 ? 21.377 6.204 -3.690 1.00 62.25 91 ILE A C 1
ATOM 759 O O . ILE A 1 91 ? 22.331 6.921 -3.981 1.00 62.25 91 ILE A O 1
ATOM 763 N N . HIS A 1 92 ? 21.094 5.087 -4.364 1.00 60.19 92 HIS A N 1
ATOM 764 C CA . HIS A 1 92 ? 21.837 4.646 -5.545 1.00 60.19 92 HIS A CA 1
ATOM 765 C C . HIS A 1 92 ? 21.799 5.716 -6.649 1.00 60.19 92 HIS A C 1
ATOM 767 O O . HIS A 1 92 ? 22.852 6.203 -7.055 1.00 60.19 92 HIS A O 1
ATOM 773 N N . TYR A 1 93 ? 20.612 6.224 -6.996 1.00 59.41 93 TYR A N 1
ATOM 774 C CA . TYR A 1 93 ? 20.456 7.321 -7.961 1.00 59.41 93 TYR A CA 1
ATOM 775 C C . TYR A 1 93 ? 21.143 8.630 -7.532 1.00 59.41 93 TYR A C 1
ATOM 777 O O . TYR A 1 93 ? 21.636 9.378 -8.375 1.00 59.41 93 TYR A O 1
ATOM 785 N N . LYS A 1 94 ? 21.183 8.948 -6.230 1.00 60.47 94 LYS A N 1
ATOM 786 C CA . LYS A 1 94 ? 21.850 10.161 -5.717 1.00 60.47 94 LYS A CA 1
ATOM 787 C C . LYS A 1 94 ? 23.373 10.035 -5.641 1.00 60.47 94 LYS A C 1
ATOM 789 O O . LYS A 1 94 ? 24.055 11.055 -5.763 1.00 60.47 94 LYS A O 1
ATOM 794 N N . ASN A 1 95 ? 23.896 8.832 -5.423 1.00 58.22 95 ASN A N 1
ATOM 795 C CA . ASN A 1 95 ? 25.331 8.569 -5.325 1.00 58.22 95 ASN A CA 1
ATOM 796 C C . ASN A 1 95 ? 25.970 8.346 -6.703 1.00 58.22 95 ASN A C 1
ATOM 798 O O . ASN A 1 95 ? 27.137 8.680 -6.897 1.00 58.22 95 ASN A O 1
ATOM 802 N N . GLU A 1 96 ? 25.197 7.903 -7.692 1.00 54.56 96 GLU A N 1
ATOM 803 C CA . GLU A 1 96 ? 25.605 7.810 -9.094 1.00 54.56 96 GLU A CA 1
ATOM 804 C C . GLU A 1 96 ? 25.451 9.141 -9.847 1.00 54.56 96 GLU A C 1
ATOM 806 O O . GLU A 1 96 ? 24.912 9.225 -10.948 1.00 54.56 96 GLU A O 1
ATOM 811 N N . LYS A 1 97 ? 26.005 10.228 -9.295 1.00 57.16 97 LYS A N 1
ATOM 812 C CA . LYS A 1 97 ? 26.151 11.489 -10.051 1.00 57.16 97 LYS A CA 1
ATOM 813 C C . LYS A 1 97 ? 27.049 11.356 -11.291 1.00 57.16 97 LYS A C 1
ATOM 815 O O . LYS A 1 97 ? 27.078 12.276 -12.099 1.00 57.16 97 LYS A O 1
ATOM 820 N N . ASN A 1 98 ? 27.748 10.230 -11.443 1.00 57.00 98 ASN A N 1
ATOM 821 C CA . ASN A 1 98 ? 28.630 9.917 -12.562 1.00 57.00 98 ASN A CA 1
ATOM 822 C C . ASN A 1 98 ? 28.440 8.462 -13.019 1.00 57.00 98 ASN A C 1
ATOM 824 O O . ASN A 1 98 ? 29.429 7.747 -13.170 1.00 57.00 98 ASN A O 1
ATOM 828 N N . ASP A 1 99 ? 27.201 7.990 -13.186 1.00 68.88 99 ASP A N 1
ATOM 829 C CA . ASP A 1 99 ? 27.003 6.732 -13.910 1.00 68.88 99 ASP A CA 1
ATOM 830 C C . ASP A 1 99 ? 27.505 6.923 -15.361 1.00 68.88 99 ASP A C 1
ATOM 832 O O . ASP A 1 99 ? 26.928 7.728 -16.108 1.00 68.88 99 ASP A O 1
ATOM 836 N N . PRO A 1 100 ? 28.586 6.232 -15.784 1.00 77.88 100 PRO A N 1
ATOM 837 C CA . PRO A 1 100 ? 29.091 6.330 -17.150 1.00 77.88 100 PRO A CA 1
ATOM 838 C C . PRO A 1 100 ? 28.031 5.936 -18.186 1.00 77.88 100 PRO A C 1
ATOM 840 O O . PRO A 1 100 ? 28.092 6.402 -19.324 1.00 77.88 100 PRO A O 1
ATOM 843 N N . PHE A 1 101 ? 27.046 5.118 -17.808 1.00 79.31 101 PHE A N 1
ATOM 844 C CA . PHE A 1 101 ? 25.942 4.730 -18.674 1.00 79.31 101 PHE A CA 1
ATOM 845 C C . PHE A 1 101 ? 24.984 5.896 -18.953 1.00 79.31 101 PHE A C 1
ATOM 847 O O . PHE A 1 101 ? 24.629 6.138 -20.108 1.00 79.31 101 PHE A O 1
ATOM 854 N N . ILE A 1 102 ? 24.626 6.685 -17.935 1.00 82.38 102 ILE A N 1
ATOM 855 C CA . ILE A 1 102 ? 23.801 7.891 -18.111 1.00 82.38 102 ILE A CA 1
ATOM 856 C C . ILE A 1 102 ? 24.501 8.907 -19.018 1.00 82.38 102 ILE A C 1
ATOM 858 O O . ILE A 1 102 ? 23.855 9.533 -19.862 1.00 82.38 102 ILE A O 1
ATOM 862 N N . GLU A 1 103 ? 25.820 9.052 -18.897 1.00 83.94 103 GLU A N 1
ATOM 863 C CA . GLU A 1 103 ? 26.580 9.964 -19.751 1.00 83.94 103 GLU A CA 1
ATOM 864 C C . GLU A 1 103 ? 26.658 9.472 -21.206 1.00 83.94 103 GLU A C 1
ATOM 866 O O . GLU A 1 103 ? 26.472 10.259 -22.136 1.00 83.94 103 GLU A O 1
ATOM 871 N N . GLN A 1 104 ? 26.819 8.163 -21.423 1.00 87.69 104 GLN A N 1
ATOM 872 C CA . GLN A 1 104 ? 26.728 7.559 -22.759 1.00 87.69 104 GLN A CA 1
ATOM 873 C C . GLN A 1 104 ? 25.350 7.772 -23.397 1.00 87.69 104 GLN A C 1
ATOM 875 O O . GLN A 1 104 ? 25.262 8.100 -24.583 1.00 87.69 104 GLN A O 1
ATOM 880 N N . ILE A 1 105 ? 24.272 7.626 -22.621 1.00 86.75 105 ILE A N 1
ATOM 881 C CA . ILE A 1 105 ? 22.910 7.876 -23.104 1.00 86.75 105 ILE A CA 1
ATOM 882 C C . ILE A 1 105 ? 22.760 9.335 -23.540 1.00 86.75 105 ILE A C 1
ATOM 884 O O . ILE A 1 105 ? 22.288 9.589 -24.649 1.00 86.75 105 ILE A O 1
ATOM 888 N N . LYS A 1 106 ? 23.195 10.298 -22.719 1.00 86.88 106 LYS A N 1
ATOM 889 C CA . LYS A 1 106 ? 23.136 11.725 -23.077 1.00 86.88 106 LYS A CA 1
ATOM 890 C C . LYS A 1 106 ? 23.898 12.022 -24.367 1.00 86.88 106 LYS A C 1
ATOM 892 O O . LYS A 1 106 ? 23.355 12.696 -25.238 1.00 86.88 106 LYS A O 1
ATOM 897 N N . GLN A 1 107 ? 25.108 11.482 -24.518 1.00 88.38 107 GLN A N 1
ATOM 898 C CA . GLN A 1 107 ? 25.908 11.647 -25.737 1.00 88.38 107 GLN A CA 1
ATOM 899 C C . GLN A 1 107 ? 25.209 11.048 -26.963 1.00 88.38 107 GLN A C 1
ATOM 901 O O . GLN A 1 107 ? 25.174 11.668 -28.024 1.00 88.38 107 GLN A O 1
ATOM 906 N N . SER A 1 108 ? 24.610 9.861 -26.829 1.00 91.00 108 SER A N 1
ATOM 907 C CA . SER A 1 108 ? 23.853 9.226 -27.914 1.00 91.00 108 SER A CA 1
ATOM 908 C C . SER A 1 108 ? 22.648 10.072 -28.340 1.00 91.00 108 SER A C 1
ATOM 910 O O . SER A 1 108 ? 22.431 10.287 -29.535 1.00 91.00 108 SER A O 1
ATOM 912 N N . ILE A 1 109 ? 21.910 10.619 -27.369 1.00 90.75 109 ILE A N 1
ATOM 913 C CA . ILE A 1 109 ? 20.787 11.532 -27.611 1.00 90.75 109 ILE A CA 1
ATOM 914 C C . ILE A 1 109 ? 21.268 12.794 -28.329 1.00 90.75 109 ILE A C 1
ATOM 916 O O . ILE A 1 109 ? 20.637 13.210 -29.297 1.00 90.75 109 ILE A O 1
ATOM 920 N N . GLU A 1 110 ? 22.395 13.376 -27.917 1.00 88.00 110 GLU A N 1
ATOM 921 C CA . GLU A 1 110 ? 22.957 14.571 -28.552 1.00 88.00 110 GLU A CA 1
ATOM 922 C C . GLU A 1 110 ? 23.364 14.309 -30.011 1.00 88.00 110 GLU A C 1
ATOM 924 O O . GLU A 1 110 ? 23.076 15.119 -30.896 1.00 88.00 110 GLU A O 1
ATOM 929 N N . ILE A 1 111 ? 23.979 13.154 -30.290 1.00 87.81 111 ILE A N 1
ATOM 930 C CA . ILE A 1 111 ? 24.328 12.731 -31.655 1.00 87.81 111 ILE A CA 1
ATOM 931 C C . ILE A 1 111 ? 23.066 12.585 -32.512 1.00 87.81 111 ILE A C 1
ATOM 933 O O . ILE A 1 111 ? 23.022 13.087 -33.637 1.00 87.81 111 ILE A O 1
ATOM 937 N N . LEU A 1 112 ? 22.037 11.906 -31.997 1.00 89.56 112 LEU A N 1
ATOM 938 C CA . LEU A 1 112 ? 20.772 11.717 -32.711 1.00 89.56 112 LEU A CA 1
ATOM 939 C C . LEU A 1 112 ? 20.058 13.047 -32.959 1.00 89.56 112 LEU A C 1
ATOM 941 O O . LEU A 1 112 ? 19.565 13.272 -34.066 1.00 89.56 112 LEU A O 1
ATOM 945 N N . TYR A 1 113 ? 20.051 13.931 -31.962 1.00 89.06 113 TYR A N 1
ATOM 946 C CA . TYR A 1 113 ? 19.474 15.264 -32.060 1.00 89.06 113 TYR A CA 1
ATOM 947 C C . TYR A 1 113 ? 20.161 16.067 -33.167 1.00 89.06 113 TYR A C 1
ATOM 949 O O . TYR A 1 113 ? 19.498 16.460 -34.122 1.00 89.06 113 TYR A O 1
ATOM 957 N N . LYS A 1 114 ? 21.495 16.202 -33.133 1.00 85.38 114 LYS A N 1
ATOM 958 C CA . LYS A 1 114 ? 22.264 16.935 -34.160 1.00 85.38 114 LYS A CA 1
ATOM 959 C C . LYS A 1 114 ? 22.109 16.355 -35.565 1.00 85.38 114 LYS A C 1
ATOM 961 O O . LYS A 1 114 ? 22.133 17.088 -36.547 1.00 85.38 114 LYS A O 1
ATOM 966 N N . LYS A 1 115 ? 21.978 15.030 -35.685 1.00 85.56 115 LYS A N 1
ATOM 967 C CA . LYS A 1 115 ? 21.860 14.357 -36.986 1.00 85.56 115 LYS A CA 1
ATOM 968 C C . LYS A 1 115 ? 20.501 14.582 -37.650 1.00 85.56 115 LYS A C 1
ATOM 970 O O . LYS A 1 115 ? 20.427 14.623 -38.877 1.00 85.56 115 LYS A O 1
ATOM 975 N N . HIS A 1 116 ? 19.430 14.655 -36.864 1.00 81.62 116 HIS A N 1
ATOM 976 C CA . HIS A 1 116 ? 18.057 14.622 -37.378 1.00 81.62 116 HIS A CA 1
ATOM 977 C C . HIS A 1 116 ? 17.260 15.911 -37.134 1.00 81.62 116 HIS A C 1
ATOM 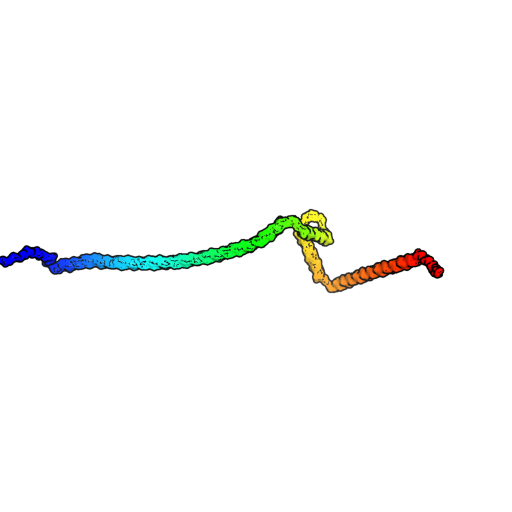979 O O . HIS A 1 116 ? 16.183 16.070 -37.716 1.00 81.62 116 HIS A O 1
ATOM 985 N N . VAL A 1 117 ? 17.785 16.831 -36.323 1.00 79.50 117 VAL A N 1
ATOM 986 C CA . VAL A 1 117 ? 17.200 18.137 -36.010 1.00 79.50 117 VAL A CA 1
ATOM 987 C C . VAL A 1 117 ? 18.205 19.220 -36.394 1.00 79.50 117 VAL A C 1
ATOM 989 O O . VAL A 1 117 ? 19.326 19.250 -35.897 1.00 79.50 117 VAL A O 1
ATOM 992 N N . ILE A 1 118 ? 17.801 20.117 -37.292 1.00 67.50 118 ILE A N 1
ATOM 993 C CA . ILE A 1 118 ? 18.604 21.276 -37.695 1.00 67.50 118 ILE A CA 1
ATOM 994 C C . ILE A 1 118 ? 18.275 22.408 -36.712 1.00 67.50 118 ILE A C 1
ATOM 996 O O . ILE A 1 118 ? 17.406 23.229 -36.989 1.00 67.50 118 ILE A O 1
ATOM 1000 N N . SER A 1 119 ? 18.910 22.396 -35.539 1.00 65.06 119 SER A N 1
ATOM 1001 C CA . SER A 1 119 ? 18.832 23.471 -34.539 1.00 65.06 119 SER A CA 1
ATOM 1002 C C . SER A 1 119 ? 20.213 23.710 -33.931 1.00 65.06 119 SER A C 1
ATOM 1004 O O . SER A 1 119 ? 20.821 22.775 -33.414 1.00 65.06 119 SER A O 1
ATOM 1006 N N . ASP A 1 120 ? 20.663 24.967 -33.943 1.00 60.25 120 ASP A N 1
ATOM 1007 C CA . ASP A 1 120 ? 21.942 25.436 -33.371 1.00 60.25 120 ASP A CA 1
ATOM 1008 C C . ASP A 1 120 ? 21.811 25.893 -31.902 1.00 60.25 120 ASP A C 1
ATOM 1010 O O . ASP A 1 120 ? 22.629 26.655 -31.386 1.00 60.25 120 ASP A O 1
ATOM 1014 N N . ASP A 1 121 ? 20.774 25.438 -31.199 1.00 65.75 121 ASP A N 1
ATOM 1015 C CA . ASP A 1 121 ? 20.514 25.841 -29.819 1.00 65.75 121 ASP A CA 1
ATOM 1016 C C . ASP A 1 121 ? 21.521 25.174 -28.863 1.00 65.75 121 ASP A C 1
ATOM 1018 O O . ASP A 1 121 ? 21.436 23.993 -28.509 1.00 65.75 121 ASP A O 1
ATOM 1022 N N . ILE A 1 122 ? 22.515 25.953 -28.440 1.00 60.97 122 ILE A N 1
ATOM 1023 C CA . ILE A 1 122 ? 23.533 25.530 -27.477 1.00 60.97 122 ILE A CA 1
ATOM 1024 C C . ILE A 1 122 ? 22.901 25.496 -26.079 1.00 60.97 122 ILE A C 1
ATOM 1026 O O . ILE A 1 122 ? 22.399 26.505 -25.590 1.00 60.97 122 ILE A O 1
ATOM 1030 N N . GLY A 1 123 ? 22.961 24.340 -25.412 1.00 67.56 123 GLY A N 1
ATOM 1031 C CA . GLY A 1 123 ? 22.500 24.182 -24.025 1.00 67.56 123 GLY A CA 1
ATOM 1032 C C . GLY A 1 123 ? 21.074 23.648 -23.857 1.00 67.56 123 GLY A C 1
ATOM 1033 O O . GLY A 1 123 ? 20.493 23.794 -22.782 1.00 67.56 123 G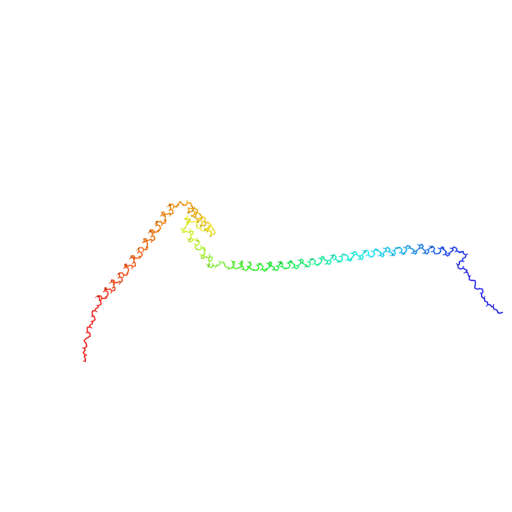LY A O 1
ATOM 1034 N N . ILE A 1 124 ? 20.501 23.011 -24.882 1.00 79.06 124 ILE A N 1
ATOM 1035 C CA . ILE A 1 124 ? 19.209 22.330 -24.754 1.00 79.06 124 ILE A CA 1
ATOM 1036 C C . ILE A 1 124 ? 19.291 21.210 -23.702 1.00 79.06 124 ILE A C 1
ATOM 1038 O O . ILE A 1 124 ? 20.202 20.386 -23.709 1.00 79.06 124 ILE A O 1
ATOM 1042 N N . SER A 1 125 ? 18.299 21.143 -22.812 1.00 86.38 125 SER A N 1
ATOM 1043 C CA . SER A 1 125 ? 18.162 20.034 -21.860 1.00 86.38 125 SER A CA 1
ATOM 1044 C C . SER A 1 125 ? 17.959 18.696 -22.583 1.00 86.38 125 SER A C 1
ATOM 1046 O O . SER A 1 125 ? 17.172 18.618 -23.525 1.00 86.38 125 SER A O 1
ATOM 1048 N N . THR A 1 126 ? 18.578 17.612 -22.099 1.00 86.06 126 THR A N 1
ATOM 1049 C CA . THR A 1 126 ? 18.410 16.252 -22.652 1.00 86.06 126 THR A CA 1
ATOM 1050 C C . THR A 1 126 ? 16.936 15.854 -22.793 1.00 86.06 126 THR A C 1
ATOM 1052 O O . THR A 1 126 ? 16.557 15.226 -23.778 1.00 86.06 126 THR A O 1
ATOM 1055 N N . ILE A 1 127 ? 16.084 16.270 -21.850 1.00 89.62 127 ILE A N 1
ATOM 1056 C CA . ILE A 1 127 ? 14.636 16.012 -21.903 1.00 89.62 127 ILE A CA 1
ATOM 1057 C C . ILE A 1 127 ? 14.007 16.695 -23.121 1.00 89.62 127 ILE A C 1
ATOM 1059 O O . ILE A 1 127 ? 13.203 16.091 -23.825 1.00 89.62 127 ILE A O 1
ATOM 1063 N N . HIS A 1 128 ? 14.394 17.938 -23.399 1.00 88.06 128 HIS A N 1
ATOM 1064 C CA . HIS A 1 128 ? 13.868 18.675 -24.540 1.00 88.06 128 HIS A CA 1
ATOM 1065 C C . HIS A 1 128 ? 14.382 18.102 -25.869 1.00 88.06 128 HIS A C 1
ATOM 1067 O O . HIS A 1 128 ? 13.603 17.957 -26.808 1.00 88.06 128 HIS A O 1
ATOM 1073 N N . MET A 1 129 ? 15.652 17.675 -25.932 1.00 89.06 129 MET A N 1
ATOM 1074 C CA . MET A 1 129 ? 16.176 16.950 -27.099 1.00 89.06 129 MET A CA 1
ATOM 1075 C C . MET A 1 129 ? 15.345 15.696 -27.397 1.00 89.06 129 MET A C 1
ATOM 1077 O O . MET A 1 129 ? 14.951 15.473 -28.542 1.00 89.06 129 MET A O 1
ATOM 1081 N N . LEU A 1 130 ? 15.036 14.903 -26.364 1.00 91.31 130 LEU A N 1
ATOM 1082 C CA . LEU A 1 130 ? 14.212 13.700 -26.487 1.00 91.31 130 LEU A CA 1
ATOM 1083 C C . LEU A 1 130 ? 12.800 14.011 -26.984 1.00 91.31 130 LEU A C 1
ATOM 1085 O O . LEU A 1 130 ? 12.332 13.346 -27.903 1.00 91.31 130 LEU A O 1
ATOM 1089 N N . GLN A 1 131 ? 12.147 15.037 -26.436 1.00 90.06 131 GLN A N 1
ATOM 1090 C CA . GLN A 1 131 ? 10.812 15.456 -26.875 1.00 90.06 131 GLN A CA 1
ATOM 1091 C C . GLN A 1 131 ? 10.791 15.835 -28.360 1.00 90.06 131 GLN A C 1
ATOM 1093 O O . GLN A 1 131 ? 9.887 15.444 -29.098 1.00 90.06 131 GLN A O 1
ATOM 1098 N N . THR A 1 132 ? 11.799 16.569 -28.827 1.00 88.88 132 THR A N 1
ATOM 1099 C CA . THR A 1 132 ? 11.898 16.958 -30.238 1.00 88.88 132 THR A CA 1
ATOM 1100 C C . THR A 1 132 ? 12.146 15.752 -31.141 1.00 88.88 132 THR A C 1
ATOM 1102 O O . THR A 1 132 ? 11.504 15.632 -32.187 1.00 88.88 132 THR A O 1
ATOM 1105 N N . ILE A 1 133 ? 13.024 14.829 -30.733 1.00 90.06 133 ILE A N 1
ATOM 1106 C CA . ILE A 1 133 ? 13.249 13.565 -31.450 1.00 90.06 133 ILE A CA 1
ATOM 1107 C C . ILE A 1 133 ? 11.948 12.758 -31.520 1.00 90.06 133 ILE A C 1
ATOM 1109 O O . ILE A 1 133 ? 11.569 12.296 -32.594 1.00 90.06 133 ILE A O 1
ATOM 1113 N N . GLU A 1 134 ? 11.234 12.623 -30.406 1.00 92.00 134 GLU A N 1
ATOM 1114 C CA . GLU A 1 134 ? 9.967 11.898 -30.330 1.00 92.00 134 GLU A CA 1
ATOM 1115 C C . GLU A 1 134 ? 8.919 12.507 -31.269 1.00 92.00 134 GLU A C 1
ATOM 1117 O O . GLU A 1 134 ? 8.285 11.795 -32.049 1.00 92.00 134 GLU A O 1
ATOM 1122 N N . ASN A 1 135 ? 8.778 13.832 -31.265 1.00 90.00 135 ASN A N 1
ATOM 1123 C CA . ASN A 1 135 ? 7.875 14.537 -32.170 1.00 90.00 135 ASN A CA 1
ATOM 1124 C C . ASN A 1 135 ? 8.265 14.336 -33.639 1.00 90.00 135 ASN A C 1
ATOM 1126 O O . ASN A 1 135 ? 7.393 14.152 -34.494 1.00 90.00 135 ASN A O 1
ATOM 1130 N N . LYS A 1 136 ? 9.568 14.308 -33.946 1.00 89.62 136 LYS A N 1
ATOM 1131 C CA . LYS A 1 136 ? 10.055 14.021 -35.298 1.00 89.62 136 LYS A CA 1
ATOM 1132 C C . LYS A 1 136 ? 9.714 12.596 -35.726 1.00 89.62 136 LYS A C 1
ATOM 1134 O O . LYS A 1 136 ? 9.236 12.414 -36.843 1.00 89.62 136 LYS A O 1
ATOM 1139 N N . ILE A 1 137 ? 9.908 11.609 -34.852 1.00 91.19 137 ILE A N 1
ATOM 1140 C CA . ILE A 1 137 ? 9.535 10.211 -35.108 1.00 91.19 137 ILE A CA 1
ATOM 1141 C C . ILE A 1 137 ? 8.030 10.106 -35.356 1.00 91.19 137 ILE A C 1
ATOM 1143 O O . ILE A 1 137 ? 7.626 9.537 -36.365 1.00 91.19 137 ILE A O 1
ATOM 1147 N N . LYS A 1 138 ? 7.200 10.717 -34.503 1.00 91.44 138 LYS A N 1
ATOM 1148 C CA . LYS A 1 138 ? 5.738 10.743 -34.679 1.00 91.44 138 LYS A CA 1
ATOM 1149 C C . LYS A 1 138 ? 5.332 11.348 -36.023 1.00 91.44 138 LYS A C 1
ATOM 1151 O O . LYS A 1 138 ? 4.493 10.788 -36.720 1.00 91.44 138 LYS A O 1
ATOM 1156 N N . SER A 1 139 ? 5.952 12.459 -36.419 1.00 89.69 139 SER A N 1
ATOM 1157 C CA . SER A 1 139 ? 5.697 13.090 -37.719 1.00 89.69 139 SER A CA 1
ATOM 1158 C C . SER A 1 139 ? 6.096 12.190 -38.892 1.00 89.69 139 SER A C 1
ATOM 1160 O O . SER A 1 139 ? 5.338 12.088 -39.857 1.00 89.69 139 SER A O 1
ATOM 1162 N N . LEU A 1 140 ? 7.247 11.516 -38.812 1.00 90.75 140 LEU A N 1
ATOM 1163 C CA . LEU A 1 140 ? 7.691 10.579 -39.845 1.00 90.75 140 LEU A CA 1
ATOM 1164 C C . LEU A 1 140 ? 6.754 9.373 -39.953 1.00 90.75 140 LEU A C 1
ATOM 1166 O O . LEU A 1 140 ? 6.394 8.999 -41.064 1.00 90.75 140 LEU A O 1
ATOM 1170 N N . LEU A 1 141 ? 6.321 8.807 -38.825 1.00 89.94 141 LEU A N 1
ATOM 1171 C CA . LEU A 1 141 ? 5.371 7.694 -38.803 1.00 89.94 141 LEU A CA 1
ATOM 1172 C C . LEU A 1 141 ? 4.027 8.091 -39.416 1.00 89.94 141 LEU A C 1
ATOM 1174 O O . LEU A 1 141 ? 3.552 7.403 -40.309 1.00 89.94 141 LEU A O 1
ATOM 1178 N N . ASN A 1 142 ? 3.479 9.245 -39.032 1.00 91.56 142 ASN A N 1
ATOM 1179 C CA . ASN A 1 142 ? 2.247 9.759 -39.631 1.00 91.56 142 ASN A CA 1
ATOM 1180 C C . ASN A 1 142 ? 2.406 10.002 -41.143 1.00 91.56 142 ASN A C 1
ATOM 1182 O O . ASN A 1 142 ? 1.505 9.719 -41.922 1.00 91.56 142 ASN A O 1
ATOM 1186 N N . THR A 1 143 ? 3.576 10.486 -41.578 1.00 87.69 143 THR A N 1
ATOM 1187 C CA . THR A 1 143 ? 3.864 10.641 -43.011 1.00 87.69 143 THR A CA 1
ATOM 1188 C C . THR A 1 143 ? 3.827 9.286 -43.712 1.00 87.69 143 THR A C 1
ATOM 1190 O O . THR A 1 143 ? 3.169 9.173 -44.735 1.00 87.69 143 THR A O 1
ATOM 1193 N N . ILE A 1 144 ? 4.478 8.258 -43.154 1.00 85.06 144 ILE A N 1
ATOM 1194 C CA . ILE A 1 144 ? 4.498 6.896 -43.712 1.00 85.06 144 ILE A CA 1
ATOM 1195 C C . ILE A 1 144 ? 3.086 6.301 -43.778 1.00 85.06 144 ILE A C 1
ATOM 1197 O O . ILE A 1 144 ? 2.731 5.711 -44.793 1.00 85.06 144 ILE A O 1
ATOM 1201 N N . GLU A 1 145 ? 2.274 6.477 -42.736 1.00 84.81 145 GLU A N 1
ATOM 1202 C CA . GLU A 1 145 ? 0.890 5.984 -42.694 1.00 84.81 145 GLU A CA 1
ATOM 1203 C C . GLU A 1 145 ? -0.011 6.636 -43.752 1.00 84.81 145 GLU A C 1
ATOM 1205 O O . GLU A 1 145 ? -0.947 6.005 -44.236 1.00 84.81 145 GLU A O 1
ATOM 1210 N N . GLN A 1 146 ? 0.280 7.880 -44.138 1.00 86.19 146 GLN A N 1
ATOM 1211 C CA . GLN A 1 146 ? -0.468 8.627 -45.151 1.00 86.19 146 GLN A CA 1
ATOM 1212 C C . GLN A 1 146 ? 0.042 8.410 -46.587 1.00 86.19 146 GLN A C 1
ATOM 1214 O O . GLN A 1 146 ? -0.539 8.962 -47.520 1.00 86.19 146 GLN A O 1
ATOM 1219 N N . MET A 1 147 ? 1.127 7.654 -46.798 1.00 83.69 147 MET A N 1
ATOM 1220 C CA . MET A 1 147 ? 1.666 7.429 -48.143 1.00 83.69 147 MET A CA 1
ATOM 1221 C C . MET A 1 147 ? 0.806 6.446 -48.943 1.00 83.69 147 MET A C 1
ATOM 1223 O O . MET A 1 147 ? 0.541 5.326 -48.511 1.00 83.69 147 MET A O 1
ATOM 1227 N N . ASP A 1 148 ? 0.460 6.836 -50.171 1.00 84.19 148 ASP A N 1
ATOM 1228 C CA . ASP A 1 148 ? -0.229 5.957 -51.115 1.00 84.19 148 ASP A CA 1
ATOM 1229 C C . ASP A 1 148 ? 0.632 4.742 -51.499 1.00 84.19 148 ASP A C 1
ATOM 1231 O O . ASP A 1 148 ? 1.850 4.837 -51.690 1.00 84.19 148 ASP A O 1
ATOM 1235 N N . SER A 1 149 ? -0.023 3.598 -51.717 1.00 78.25 149 SER A N 1
ATOM 1236 C CA . SER A 1 149 ? 0.628 2.330 -52.083 1.00 78.25 149 SER A CA 1
ATOM 1237 C C . SER A 1 149 ? 1.475 2.415 -53.360 1.00 78.25 149 SER A C 1
ATOM 1239 O O . SER A 1 149 ? 2.490 1.726 -53.471 1.00 78.25 149 SER A O 1
ATOM 1241 N N . SER A 1 150 ? 1.117 3.298 -54.299 1.00 82.06 150 SER A N 1
ATOM 1242 C CA . SER A 1 150 ? 1.905 3.558 -55.513 1.00 82.06 150 SER A CA 1
ATOM 1243 C C . SER A 1 150 ? 3.267 4.185 -55.193 1.00 82.06 150 SER A C 1
ATOM 1245 O O . SER A 1 150 ? 4.288 3.750 -55.723 1.00 82.06 150 SER A O 1
ATOM 1247 N N . SER A 1 151 ? 3.301 5.159 -54.283 1.00 80.31 151 SER A N 1
ATOM 1248 C CA . SER A 1 151 ? 4.530 5.842 -53.859 1.00 80.31 151 SER A CA 1
ATOM 1249 C C . SER A 1 151 ? 5.447 4.913 -53.059 1.00 80.31 151 SER A C 1
ATOM 1251 O O . SER A 1 151 ? 6.669 4.962 -53.206 1.00 80.31 151 SER A O 1
ATOM 1253 N N . ILE A 1 152 ? 4.862 4.024 -52.249 1.00 81.31 152 ILE A N 1
ATOM 1254 C CA . ILE A 1 152 ? 5.600 2.986 -51.514 1.00 81.31 152 ILE A CA 1
ATOM 1255 C C . ILE A 1 152 ? 6.262 2.010 -52.495 1.00 81.31 152 ILE A C 1
ATOM 1257 O O . ILE A 1 152 ? 7.461 1.753 -52.389 1.00 81.31 152 ILE A O 1
ATOM 1261 N N . MET A 1 153 ? 5.518 1.529 -53.495 1.00 82.38 153 MET A N 1
ATOM 1262 C CA . MET A 1 153 ? 6.035 0.606 -54.509 1.00 82.38 153 MET A CA 1
ATOM 1263 C C . MET A 1 153 ? 7.190 1.217 -55.321 1.00 82.38 153 MET A C 1
ATOM 1265 O O . MET A 1 153 ? 8.181 0.541 -55.612 1.00 82.38 153 MET A O 1
ATOM 1269 N N . GLU A 1 154 ? 7.103 2.501 -55.675 1.00 84.50 154 GLU A N 1
ATOM 1270 C CA . GLU A 1 154 ? 8.200 3.206 -56.344 1.00 84.50 154 GLU A CA 1
ATOM 1271 C C . GLU A 1 154 ? 9.438 3.316 -55.446 1.00 84.50 154 GLU A C 1
ATOM 1273 O O . GLU A 1 154 ? 10.544 2.978 -55.880 1.00 84.50 154 GLU A O 1
ATOM 1278 N N . ALA A 1 155 ? 9.266 3.717 -54.184 1.00 82.88 155 ALA A N 1
ATOM 1279 C CA . ALA A 1 155 ? 10.360 3.821 -53.221 1.00 82.88 155 ALA A CA 1
ATOM 1280 C C . ALA A 1 155 ? 11.050 2.466 -52.972 1.00 82.88 155 ALA A C 1
ATOM 1282 O O . ALA A 1 155 ? 12.284 2.396 -52.936 1.00 82.88 155 ALA A O 1
ATOM 1283 N N . GLU A 1 156 ? 10.286 1.377 -52.864 1.00 83.38 156 GLU A N 1
ATOM 1284 C CA . GLU A 1 156 ? 10.823 0.018 -52.741 1.00 83.38 156 GLU A CA 1
ATOM 1285 C C . GLU A 1 156 ? 11.636 -0.387 -53.968 1.00 83.38 156 GLU A C 1
ATOM 1287 O O . GLU A 1 156 ? 12.757 -0.884 -53.822 1.00 83.38 156 GLU A O 1
ATOM 1292 N N . LYS A 1 157 ? 11.132 -0.104 -55.174 1.00 88.75 157 LYS A N 1
ATOM 1293 C CA . LYS A 1 157 ? 11.847 -0.378 -56.423 1.00 88.75 157 LYS A CA 1
ATOM 1294 C C . LYS A 1 157 ? 13.172 0.383 -56.489 1.00 88.75 157 LYS A C 1
ATOM 1296 O O . LYS A 1 157 ? 14.195 -0.202 -56.849 1.00 88.75 157 LYS A O 1
ATOM 1301 N N . PHE A 1 158 ? 13.191 1.664 -56.114 1.00 86.06 158 PHE A N 1
ATOM 1302 C CA . PHE A 1 158 ? 14.430 2.446 -56.041 1.00 86.06 158 PHE A CA 1
ATOM 1303 C C . PHE A 1 158 ? 15.410 1.879 -55.007 1.00 86.06 158 PHE A C 1
ATOM 1305 O O . PHE A 1 158 ? 16.598 1.730 -55.310 1.00 86.06 158 PHE A O 1
ATOM 1312 N N . ARG A 1 159 ? 14.927 1.505 -53.814 1.00 89.12 159 ARG A N 1
ATOM 1313 C CA . ARG A 1 159 ? 15.750 0.890 -52.762 1.00 89.12 159 ARG A CA 1
ATOM 1314 C C . ARG A 1 159 ? 16.357 -0.430 -53.229 1.00 89.12 159 ARG A C 1
ATOM 1316 O O . ARG A 1 159 ? 17.549 -0.660 -53.036 1.00 89.12 159 ARG A O 1
ATOM 1323 N N . GLU A 1 160 ? 15.564 -1.281 -53.868 1.00 91.38 160 GLU A N 1
ATOM 1324 C CA . GLU A 1 160 ? 16.012 -2.574 -54.375 1.00 91.38 160 GLU A CA 1
ATOM 1325 C C . GLU A 1 160 ? 17.070 -2.414 -55.478 1.00 91.38 160 GLU A C 1
ATOM 1327 O O . GLU A 1 160 ? 18.090 -3.108 -55.470 1.00 91.38 160 GLU A O 1
ATOM 1332 N N . ILE A 1 161 ? 16.889 -1.451 -56.388 1.00 91.00 161 ILE A N 1
ATOM 1333 C CA . ILE A 1 161 ? 17.894 -1.116 -57.407 1.00 91.00 161 ILE A CA 1
ATOM 1334 C C . ILE A 1 161 ? 19.194 -0.627 -56.754 1.00 91.00 161 ILE A C 1
ATOM 1336 O O . ILE A 1 161 ? 20.277 -1.057 -57.163 1.00 91.00 161 ILE A O 1
ATOM 1340 N N . ALA A 1 162 ? 19.113 0.237 -55.740 1.00 90.81 162 ALA A N 1
ATOM 1341 C CA . ALA A 1 162 ? 20.285 0.752 -55.036 1.00 90.81 162 ALA A CA 1
ATOM 1342 C C . ALA A 1 162 ? 21.068 -0.370 -54.336 1.00 90.81 162 ALA A C 1
ATOM 1344 O O . ALA A 1 162 ? 22.278 -0.483 -54.537 1.00 90.81 162 ALA A O 1
ATOM 1345 N N . ILE A 1 163 ? 20.380 -1.253 -53.603 1.00 91.75 163 ILE A N 1
ATOM 1346 C CA . ILE A 1 163 ? 20.991 -2.415 -52.935 1.00 91.75 163 ILE A CA 1
ATOM 1347 C C . ILE A 1 163 ? 21.697 -3.308 -53.960 1.00 91.75 163 ILE A C 1
ATOM 1349 O O . ILE A 1 163 ? 22.892 -3.576 -53.831 1.00 91.75 163 ILE A O 1
ATOM 1353 N N . ARG A 1 164 ? 21.001 -3.688 -55.039 1.00 91.19 164 ARG A N 1
ATOM 1354 C CA . ARG A 1 164 ? 21.577 -4.516 -56.114 1.00 91.19 164 ARG A CA 1
ATOM 1355 C C . ARG A 1 164 ? 22.796 -3.859 -56.763 1.00 91.19 164 ARG A C 1
ATOM 1357 O O . ARG A 1 164 ? 23.719 -4.548 -57.195 1.00 91.19 164 ARG A O 1
ATOM 1364 N N . THR A 1 165 ? 22.807 -2.533 -56.868 1.00 91.50 165 THR A N 1
ATOM 1365 C CA . THR A 1 165 ? 23.933 -1.785 -57.441 1.00 91.50 165 THR A CA 1
ATOM 1366 C C . THR A 1 165 ? 25.150 -1.830 -56.523 1.00 91.50 165 THR A C 1
ATOM 1368 O O . THR A 1 165 ? 26.249 -2.108 -57.003 1.00 91.50 165 THR A O 1
ATOM 1371 N N . ILE A 1 166 ? 24.956 -1.639 -55.216 1.00 92.19 166 ILE A N 1
ATOM 1372 C CA . ILE A 1 166 ? 26.023 -1.748 -54.211 1.00 92.19 166 ILE A CA 1
ATOM 1373 C C . ILE A 1 166 ? 26.619 -3.162 -54.223 1.00 92.19 166 ILE A C 1
ATOM 1375 O O . ILE A 1 166 ? 27.833 -3.318 -54.333 1.00 92.19 166 ILE A O 1
ATOM 1379 N N . GLU A 1 167 ? 25.781 -4.202 -54.221 1.00 92.25 167 GLU A N 1
ATOM 1380 C CA . GLU A 1 167 ? 26.238 -5.598 -54.276 1.00 92.25 167 GLU A CA 1
ATOM 1381 C C . GLU A 1 167 ? 27.065 -5.904 -55.531 1.00 92.25 167 GLU A C 1
ATOM 1383 O O . GLU A 1 167 ? 28.081 -6.603 -55.471 1.00 92.25 167 GLU A O 1
ATOM 1388 N N . ARG A 1 168 ? 26.647 -5.376 -56.688 1.00 92.62 168 ARG A N 1
ATOM 1389 C CA . ARG A 1 168 ? 27.397 -5.521 -57.943 1.00 92.62 168 ARG A CA 1
ATOM 1390 C C . ARG A 1 168 ? 28.756 -4.832 -57.869 1.00 92.62 168 ARG A C 1
ATOM 1392 O O . ARG A 1 168 ? 29.741 -5.407 -58.330 1.00 92.62 168 ARG A O 1
ATOM 1399 N N . GLN A 1 169 ? 28.818 -3.630 -57.301 1.00 92.88 169 GLN A N 1
ATOM 1400 C CA . GLN A 1 169 ? 30.069 -2.887 -57.140 1.00 92.88 169 GLN A CA 1
ATOM 1401 C C . GLN A 1 169 ? 31.038 -3.605 -56.192 1.00 92.88 169 GLN A C 1
ATOM 1403 O O . GLN A 1 169 ? 32.218 -3.729 -56.523 1.00 92.88 169 GLN A O 1
ATOM 1408 N N . GLU A 1 170 ? 30.547 -4.143 -55.072 1.00 91.62 170 GLU A N 1
ATOM 1409 C CA . GLU A 1 170 ? 31.363 -4.900 -54.116 1.00 91.62 170 GLU A CA 1
ATOM 1410 C C . GLU A 1 170 ? 31.954 -6.162 -54.769 1.00 91.62 170 GLU A C 1
ATOM 1412 O O . GLU A 1 170 ? 33.157 -6.407 -54.661 1.00 91.62 170 GLU A O 1
ATOM 1417 N N . LYS A 1 171 ? 31.150 -6.920 -55.534 1.00 93.88 171 LYS A N 1
ATOM 1418 C CA . LYS A 1 171 ? 31.624 -8.102 -56.284 1.00 93.88 171 LYS A CA 1
ATOM 1419 C C . LYS A 1 171 ? 32.705 -7.744 -57.303 1.00 93.88 171 LYS A C 1
ATOM 1421 O O . LYS A 1 171 ? 33.760 -8.373 -57.325 1.00 93.88 171 LYS A O 1
ATOM 1426 N N . LEU A 1 172 ? 32.485 -6.692 -58.093 1.00 92.50 172 LEU A N 1
ATOM 1427 C CA . LEU A 1 172 ? 33.476 -6.186 -59.050 1.00 92.50 172 LEU A CA 1
ATOM 1428 C C . LEU A 1 172 ? 34.782 -5.772 -58.359 1.00 92.50 172 LEU A C 1
ATOM 1430 O O . LEU A 1 172 ? 35.868 -6.013 -58.889 1.00 92.50 172 LEU A O 1
ATOM 1434 N N . ARG A 1 173 ? 34.6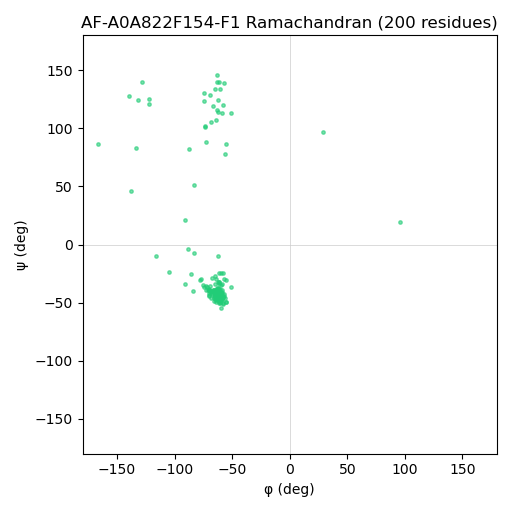96 -5.158 -57.175 1.00 93.38 173 ARG A N 1
ATOM 1435 C CA . ARG A 1 173 ? 35.867 -4.772 -56.377 1.00 93.38 173 ARG A CA 1
ATOM 1436 C C . ARG A 1 173 ? 36.644 -5.999 -55.897 1.00 93.38 173 ARG A C 1
ATOM 1438 O O . ARG A 1 173 ? 37.868 -6.020 -56.012 1.00 93.38 173 ARG A O 1
ATOM 1445 N N . GLN A 1 174 ? 35.943 -7.021 -55.408 1.00 92.75 174 GLN A N 1
ATOM 1446 C CA . GLN A 1 174 ? 36.547 -8.280 -54.964 1.00 92.75 174 GLN A CA 1
ATOM 1447 C C . GLN A 1 174 ? 37.227 -9.028 -56.119 1.00 92.75 174 GLN A C 1
ATOM 1449 O O . GLN A 1 174 ? 38.363 -9.478 -55.972 1.00 92.75 174 GLN A O 1
ATOM 1454 N N . GLU A 1 175 ? 36.585 -9.112 -57.285 1.00 91.62 175 GLU A N 1
ATOM 1455 C CA . GLU A 1 175 ? 37.169 -9.743 -58.474 1.00 91.62 175 GLU A CA 1
ATOM 1456 C C . GLU A 1 175 ? 38.425 -9.014 -58.959 1.00 91.62 175 GLU A C 1
ATOM 1458 O O . GLU A 1 175 ? 39.432 -9.661 -59.256 1.00 91.62 175 GLU A O 1
ATOM 1463 N N . LYS A 1 176 ? 38.403 -7.674 -58.995 1.00 93.38 176 LYS A N 1
ATOM 1464 C CA . LYS A 1 176 ? 39.582 -6.867 -59.345 1.00 93.38 176 LYS A CA 1
ATOM 1465 C C . LYS A 1 176 ? 40.748 -7.139 -58.400 1.00 93.38 176 LYS A C 1
ATOM 1467 O O . LYS A 1 176 ? 41.840 -7.426 -58.883 1.00 93.38 176 LYS A O 1
ATOM 1472 N N . LEU A 1 177 ? 40.503 -7.132 -57.088 1.00 92.62 177 LEU A N 1
ATOM 1473 C CA . LEU A 1 177 ? 41.529 -7.423 -56.083 1.00 92.62 177 LEU A CA 1
ATOM 1474 C C . LEU A 1 177 ? 42.110 -8.834 -56.266 1.00 92.62 177 LEU A C 1
ATOM 1476 O O . LEU A 1 177 ? 43.324 -9.020 -56.266 1.00 92.62 177 LEU A O 1
ATOM 1480 N N . MET A 1 178 ? 41.255 -9.835 -56.482 1.00 90.31 178 MET A N 1
ATOM 1481 C CA . MET A 1 178 ? 41.690 -11.216 -56.712 1.00 90.31 178 MET A CA 1
ATOM 1482 C C . MET A 1 178 ? 42.517 -11.367 -57.991 1.00 90.31 178 MET A C 1
ATOM 1484 O O . MET A 1 178 ? 43.508 -12.102 -58.005 1.00 90.31 178 MET A O 1
ATOM 1488 N N . ASN A 1 179 ? 42.125 -10.690 -59.070 1.00 90.62 179 ASN A N 1
ATOM 1489 C CA . ASN A 1 179 ? 42.858 -10.707 -60.332 1.00 90.62 179 ASN A CA 1
ATOM 1490 C C . ASN A 1 179 ? 44.207 -9.992 -60.212 1.00 90.62 179 ASN A C 1
ATOM 1492 O O . ASN A 1 179 ? 45.204 -10.504 -60.719 1.00 90.62 179 ASN A O 1
ATOM 1496 N N . GLU A 1 180 ? 44.265 -8.874 -59.491 1.00 91.75 180 GLU A N 1
ATOM 1497 C CA . GLU A 1 180 ? 45.508 -8.159 -59.206 1.00 91.75 180 GLU A CA 1
ATOM 1498 C C . GLU A 1 180 ? 46.477 -9.021 -58.384 1.00 91.75 180 GLU A C 1
ATOM 1500 O O . GLU A 1 180 ? 47.634 -9.176 -58.770 1.00 91.75 180 GLU A O 1
ATOM 1505 N N . LEU A 1 181 ? 46.000 -9.689 -57.326 1.00 91.81 181 LEU A N 1
ATOM 1506 C CA . LEU A 1 181 ? 46.811 -10.621 -56.530 1.00 91.81 181 LEU A CA 1
ATOM 1507 C C . LEU A 1 181 ? 47.346 -11.792 -57.367 1.00 91.81 181 LEU A C 1
ATOM 1509 O O . LEU A 1 181 ? 48.511 -12.178 -57.236 1.00 91.81 181 LEU A O 1
ATOM 1513 N N . LYS A 1 182 ? 46.517 -12.363 -58.251 1.00 90.12 182 LYS A N 1
ATOM 1514 C CA . LYS A 1 182 ? 46.956 -13.404 -59.196 1.00 90.12 182 LYS A CA 1
ATOM 1515 C C . LYS A 1 182 ? 48.029 -12.872 -60.144 1.00 90.12 182 LYS A C 1
ATOM 1517 O O . LYS A 1 182 ? 49.020 -13.567 -60.372 1.00 90.12 182 LYS A O 1
ATOM 1522 N N . HIS A 1 183 ? 47.845 -11.661 -60.670 1.00 89.62 183 HIS A N 1
ATOM 1523 C CA . HIS A 1 183 ? 48.790 -11.021 -61.578 1.00 89.62 183 HIS A CA 1
ATOM 1524 C C . HIS A 1 183 ? 50.132 -10.741 -60.888 1.00 89.62 183 HIS A C 1
ATOM 1526 O O . HIS A 1 183 ? 51.169 -11.142 -61.409 1.00 89.62 183 HIS A O 1
ATOM 1532 N N . GLN A 1 184 ? 50.121 -10.177 -59.677 1.00 88.94 184 GLN A N 1
ATOM 1533 C CA . GLN A 1 184 ? 51.326 -9.972 -58.865 1.00 88.94 184 GLN A CA 1
ATOM 1534 C C . GLN A 1 184 ? 52.048 -11.296 -58.577 1.00 88.94 184 GLN A C 1
ATOM 1536 O O . GLN A 1 184 ? 53.259 -11.401 -58.760 1.00 88.94 184 GLN A O 1
ATOM 1541 N N . LYS A 1 185 ? 51.315 -12.351 -58.194 1.00 88.06 185 LYS A N 1
ATOM 1542 C CA . LYS A 1 185 ? 51.900 -13.677 -57.941 1.00 88.06 185 LYS A CA 1
ATOM 1543 C C . LYS A 1 185 ? 52.526 -14.292 -59.196 1.00 88.06 185 LYS A C 1
ATOM 1545 O O . LYS A 1 185 ? 53.556 -14.954 -59.093 1.00 88.06 185 LYS A O 1
ATOM 1550 N N . ALA A 1 186 ? 51.912 -14.108 -60.365 1.00 86.25 186 ALA A N 1
ATOM 1551 C CA . ALA A 1 186 ? 52.468 -14.558 -61.638 1.00 86.25 186 ALA A CA 1
ATOM 1552 C C . ALA A 1 186 ? 53.725 -13.760 -62.011 1.00 86.25 186 ALA A C 1
ATOM 1554 O O . ALA A 1 186 ? 54.743 -14.371 -62.324 1.00 86.25 186 ALA A O 1
ATOM 1555 N N . PHE A 1 187 ? 53.680 -12.431 -61.878 1.00 84.12 187 PHE A N 1
ATOM 1556 C CA . PHE A 1 187 ? 54.820 -11.545 -62.109 1.00 84.12 187 PHE A CA 1
ATOM 1557 C C . PHE A 1 187 ? 56.034 -11.950 -61.260 1.00 84.12 187 PHE A C 1
ATOM 1559 O O . PHE A 1 187 ? 57.112 -12.174 -61.810 1.00 84.12 187 PHE A O 1
ATOM 1566 N N . LEU A 1 188 ? 55.832 -12.164 -59.952 1.00 85.31 188 LEU A N 1
ATOM 1567 C CA . LEU A 1 188 ? 56.877 -12.611 -59.022 1.00 85.31 188 LEU A CA 1
ATOM 1568 C C . LEU A 1 188 ? 57.462 -13.987 -59.383 1.00 85.31 188 LEU A C 1
ATOM 1570 O O . LEU A 1 188 ? 58.640 -14.236 -59.143 1.00 85.31 188 LEU A O 1
ATOM 1574 N N . ARG A 1 189 ? 56.660 -14.889 -59.969 1.00 79.06 189 ARG A N 1
ATOM 1575 C CA . ARG A 1 189 ? 57.130 -16.203 -60.447 1.00 79.06 189 ARG A CA 1
ATOM 1576 C C . ARG A 1 189 ? 58.001 -16.088 -61.694 1.00 79.06 189 ARG A C 1
ATOM 1578 O O . ARG A 1 189 ? 58.956 -16.842 -61.818 1.00 79.06 189 ARG A O 1
ATOM 1585 N N . THR A 1 190 ? 57.685 -15.167 -62.602 1.00 78.31 190 THR A N 1
ATOM 1586 C CA . THR A 1 190 ? 58.493 -14.903 -63.805 1.00 78.31 190 THR A CA 1
ATOM 1587 C C . THR A 1 190 ? 59.752 -14.087 -63.525 1.00 78.31 190 THR A C 1
ATOM 1589 O O . THR A 1 190 ? 60.740 -14.258 -64.228 1.00 78.31 190 THR A O 1
ATOM 1592 N N . SER A 1 191 ? 59.743 -13.221 -62.507 1.00 71.25 191 SER A N 1
ATOM 1593 C CA . SER A 1 191 ? 60.923 -12.449 -62.096 1.00 71.25 191 SER A CA 1
ATOM 1594 C C . SER A 1 191 ? 61.862 -13.224 -61.165 1.00 71.25 191 SER A C 1
ATOM 1596 O O . SER A 1 191 ? 62.933 -12.720 -60.830 1.00 71.25 191 SER A O 1
ATOM 1598 N N . ALA A 1 192 ? 61.468 -14.416 -60.706 1.00 72.62 192 ALA A N 1
ATOM 1599 C CA . ALA A 1 192 ? 62.329 -15.274 -59.905 1.00 72.62 192 ALA A CA 1
ATOM 1600 C C . ALA A 1 192 ? 63.472 -15.825 -60.783 1.00 72.62 192 ALA A C 1
ATOM 1602 O O . ALA A 1 192 ? 63.204 -16.363 -61.861 1.00 72.62 192 ALA A O 1
ATOM 1603 N N . PRO A 1 193 ? 64.742 -15.703 -60.357 1.00 68.62 193 PRO A N 1
ATOM 1604 C CA . PRO A 1 193 ? 65.869 -16.200 -61.137 1.00 68.62 193 PRO A CA 1
ATOM 1605 C C . PRO A 1 193 ? 65.778 -17.731 -61.293 1.00 68.62 193 PRO A C 1
ATOM 1607 O O . PRO A 1 193 ? 65.417 -18.417 -60.332 1.00 68.62 193 PRO A O 1
ATOM 1610 N N . PRO A 1 194 ? 66.096 -18.296 -62.474 1.00 62.66 194 PRO A N 1
ATOM 1611 C CA . PRO A 1 194 ? 66.081 -19.740 -62.671 1.00 62.66 194 PRO A CA 1
ATOM 1612 C C . PRO A 1 194 ? 67.117 -20.395 -61.749 1.00 62.66 194 PRO A C 1
ATOM 1614 O O . PRO A 1 194 ? 68.293 -20.034 -61.768 1.00 62.66 194 PRO A O 1
ATOM 1617 N N . TYR A 1 195 ? 66.674 -21.348 -60.925 1.00 60.22 195 TYR A N 1
ATOM 1618 C CA . TYR A 1 195 ? 67.555 -22.087 -60.019 1.00 60.22 195 TYR A CA 1
ATOM 1619 C C . TYR A 1 195 ? 68.691 -22.778 -60.802 1.00 60.22 195 TYR A C 1
ATOM 1621 O O . TYR A 1 195 ? 68.433 -23.339 -61.874 1.00 60.22 195 TYR A O 1
ATOM 1629 N N . PRO A 1 196 ? 69.940 -22.776 -60.293 1.00 54.66 196 PRO A N 1
ATOM 1630 C CA . PRO A 1 196 ? 71.043 -23.457 -60.958 1.00 54.66 196 PRO A CA 1
ATOM 1631 C C . PRO A 1 196 ? 70.788 -24.970 -60.984 1.00 54.66 196 PRO A C 1
ATOM 1633 O O . PRO A 1 196 ? 70.410 -25.567 -59.975 1.00 54.66 196 PRO A O 1
ATOM 1636 N N . LYS A 1 197 ? 71.001 -25.597 -62.149 1.00 53.56 197 LYS A N 1
ATOM 1637 C CA . LYS A 1 197 ? 71.002 -27.059 -62.289 1.00 53.56 197 LYS A CA 1
ATOM 1638 C C . LYS A 1 197 ? 72.077 -27.627 -61.365 1.00 53.56 197 LYS A C 1
ATOM 1640 O O . LYS A 1 197 ? 73.263 -27.410 -61.603 1.00 53.56 197 LYS A O 1
ATOM 1645 N N . VAL A 1 198 ? 71.666 -28.355 -60.331 1.00 54.78 198 VAL A N 1
ATOM 1646 C CA . VAL A 1 198 ? 72.582 -29.178 -59.540 1.00 54.78 198 VAL A CA 1
ATOM 1647 C C . VAL A 1 198 ? 73.037 -30.316 -60.452 1.00 54.78 198 VAL A C 1
ATOM 1649 O O . VAL A 1 198 ? 72.256 -31.210 -60.771 1.00 54.78 198 VAL A O 1
ATOM 1652 N N . LEU A 1 199 ? 74.276 -30.234 -60.939 1.00 48.88 199 LEU A N 1
ATOM 1653 C CA . LEU A 1 199 ? 74.972 -31.367 -61.537 1.00 48.88 199 LEU A CA 1
ATOM 1654 C C . LEU A 1 199 ? 75.163 -32.406 -60.432 1.00 48.88 199 LEU A C 1
ATOM 1656 O O . LEU A 1 199 ? 75.953 -32.205 -59.513 1.00 48.88 199 LEU A O 1
ATOM 1660 N N . SER A 1 200 ? 74.399 -33.491 -60.509 1.00 54.25 200 SER A N 1
ATOM 1661 C CA . SER A 1 200 ? 74.713 -34.732 -59.815 1.00 54.25 200 SER A CA 1
ATOM 1662 C C . SER A 1 200 ? 76.029 -35.248 -60.386 1.00 54.25 200 SER A C 1
ATOM 1664 O O . SER A 1 200 ? 76.087 -35.564 -61.574 1.00 54.25 200 SER A O 1
ATOM 1666 N N . VAL A 1 201 ? 77.078 -35.307 -59.572 1.00 49.09 201 VAL A N 1
ATOM 1667 C CA . VAL A 1 201 ? 78.241 -36.142 -59.865 1.00 49.09 201 VAL A CA 1
ATOM 1668 C C . VAL A 1 201 ? 78.559 -36.933 -58.605 1.00 49.09 201 VAL A C 1
ATOM 1670 O O . VAL A 1 201 ? 78.653 -36.365 -57.516 1.00 49.09 201 VAL A O 1
ATOM 1673 N N . GLU A 1 202 ? 78.585 -38.242 -58.831 1.00 41.00 202 GLU A N 1
ATOM 1674 C CA . GLU A 1 202 ? 78.954 -39.354 -57.954 1.00 41.00 202 GLU A CA 1
ATOM 1675 C C . GLU A 1 202 ? 80.364 -39.222 -57.365 1.00 41.00 202 GLU A C 1
ATOM 1677 O O . GLU A 1 202 ? 81.242 -38.619 -58.029 1.00 41.00 202 GLU A O 1
#

Solvent-accessible surface area (backbone atoms only — not comparable to full-atom values): 11832 Å² total; per-residue (Å²): 143,81,88,78,77,88,68,82,72,72,66,91,65,90,51,85,61,61,62,55,53,52,50,50,57,48,45,71,57,47,54,59,49,51,52,50,51,50,55,51,48,55,49,50,52,53,51,51,52,49,53,51,51,50,51,54,52,50,52,52,52,52,53,53,50,50,53,52,51,56,51,49,53,51,50,50,51,54,50,51,63,56,44,52,60,54,50,52,51,51,46,49,63,65,70,46,79,73,44,67,64,62,54,52,50,52,52,51,51,51,54,51,35,64,73,76,41,98,70,90,70,82,84,70,50,70,69,58,49,50,53,52,50,50,52,50,51,53,51,51,50,54,52,60,74,69,54,54,71,68,62,52,52,50,52,51,52,53,51,52,52,52,52,55,48,52,55,52,52,53,51,53,50,52,50,51,53,54,52,49,54,51,49,52,55,50,51,55,60,71,70,49,79,82,78,79,82,79,79,86,76,135

Secondary structure (DSSP, 8-state):
-----------S-SSTHHHHHHHHHHHHHHHHHHHHHHHHHHHHHHHHHHHHHHHHHHHHHHHHHHHHHHHHHHHHHHHHHHHHHHHHHHHHHHH-TT-HHHHHHHHHHHHHHHHH-----TT--HHHHHHHHHHHHHHHHHHHHT--HHHHHHHHHHHHHHHHHHHHHHHHHHHHHHHHHHHHHHHHHHSSPPPP------

Sequence (202 aa):
LFSHNNKNYSLYFTKPEQLLDIFTEMEDKSLPLVEKSQYTSEILDKIHSTINNTITEQNHEVEQLQIQIDQLEELVKYEIEREIPCQNTLIHYKNEKNDPFIEQIKQSIEILYKKHVISDDIGISTIHMLQTIENKIKSLLNTIEQMDSSSIMEAEKFREIAIRTIERQEKLRQEKLMNELKHQKAFLRTSAPPYPKVLSVE

Mean predicted aligned error: 19.18 Å

Foldseek 3Di:
DDDDDPPVPPPPDPDPCVVVVVVVVVCVPVVVVVVVVVVVVVVVVVVVVVVVVVVVVVVVVVVVVVVVVVVVVVVVVVVVVVVVVVVVVVVVVVVPPPPVVVVVVLVVLVVLLVVQPPDPDPPDDSVVSVVVSVVVVVVVVVVVVPDDPVVVVVVVVVVVVVVVVVVVVVVVVVVVVVVVVVVVVVVVVVPDDPDDPPPDDD